Protein 2DHO (pdb70)

Secondary structure (DSSP, 8-state):
---SS--EEEEE-TT--EEEEEEHHHHTBHHHHTTT--EEEEEEEEE-TT--EEEEEE-TT-SSSTT-EESSEEE--BSSHHHH--GGGHHHHHHHHHHHHHHH---GGGS-GGGSEEEEEEEEEEE-SSSBEEEEEEEEEEEE--------TTTEEEEEEE-HHHHHHHHHHHHTTSS-B-HHHHHHHHHTHHHHHTTTT--GGG--SS-EEE-

InterPro domains:
  IPR000086 NUDIX hydrolase domain [PF00293] (50-197)
  IPR000086 NUDIX hydrolase domain [PS51462] (49-199)
  IPR011876 Isopentenyl-diphosphate delta-isomerase, type 1 [PIRSF018427] (4-220)
  IPR011876 Isopentenyl-diphosphate delta-isomerase, type 1 [TIGR02150] (21-200)
  IPR011876 Isopentenyl-diphosphate delta-isomerase, type 1 [cd02885] (20-202)
  IPR015797 NUDIX hydrolase-like domain superfamily [SSF55811] (19-213)

CATH classification: 3.90.79.10

Solvent-accessible surface area: 10749 Å² total; per-residue (Å²): 218,141,148,178,154,63,97,72,2,0,22,4,49,96,108,5,81,116,115,29,46,48,35,80,117,46,0,7,18,23,114,27,4,121,169,45,43,7,0,4,0,1,0,0,0,0,2,25,83,151,58,58,0,0,0,4,25,32,6,90,84,39,113,16,23,45,3,10,27,2,0,0,0,37,16,23,0,40,40,51,119,49,11,43,67,96,77,124,8,48,0,5,30,84,0,0,29,67,35,0,101,45,10,0,25,0,54,80,138,39,0,34,18,124,90,3,83,34,6,6,27,0,14,12,108,13,116,35,69,72,103,36,0,19,17,6,0,1,14,0,0,8,2,104,33,104,20,76,21,108,35,57,104,107,37,5,118,43,95,49,53,4,39,82,113,81,0,89,86,21,39,133,81,18,93,77,59,117,35,115,27,8,54,8,0,132,58,0,8,81,47,40,0,38,100,6,6,91,45,23,113,125,34,133,120,48,66,31,78,144,119,29,60,152,63

Structure (mmCIF, N/CA/C/O backbone):
data_2DHO
#
_entry.id   2DHO
#
_cell.length_a   55.019
_cell.length_b   62.947
_cell.length_c   74.188
_cell.angle_alpha   90.00
_cell.angle_beta   90.00
_cell.angle_gamma   90.00
#
_symmetry.space_group_name_H-M   'P 21 21 21'
#
loop_
_entity.id
_entity.type
_entity.pdbx_description
1 polymer 'Isopentenyl-diphosphate delta-isomerase 1'
2 non-polymer 'MANGANESE (II) ION'
3 non-polymer 'SODIUM ION'
4 non-polymer 'CHLORIDE ION'
5 water water
#
loop_
_atom_site.group_PDB
_atom_site.id
_atom_site.type_symbol
_atom_site.label_atom_id
_atom_site.label_alt_id
_atom_site.label_comp_id
_atom_site.label_asym_id
_atom_site.label_entity_id
_atom_site.label_seq_id
_atom_site.pdbx_PDB_ins_code
_atom_site.Cartn_x
_atom_site.Cartn_y
_atom_site.Cartn_z
_atom_site.occupancy
_atom_site.B_iso_or_equiv
_atom_site.auth_seq_id
_atom_site.auth_comp_id
_atom_site.auth_asym_id
_atom_site.auth_atom_id
_atom_site.pdbx_PDB_model_num
ATOM 1 N N . GLN A 1 21 ? 28.474 37.757 1.679 1.00 29.53 13 GLN A N 1
ATOM 2 C CA . GLN A 1 21 ? 28.488 37.157 0.312 1.00 29.27 13 GLN A CA 1
ATOM 3 C C . GLN A 1 21 ? 27.410 36.076 0.184 1.00 29.05 13 GLN A C 1
ATOM 4 O O . GLN A 1 21 ? 26.686 36.021 -0.815 1.00 29.41 13 GLN A O 1
ATOM 10 N N . VAL A 1 22 ? 27.309 35.224 1.202 1.00 28.50 14 VAL A N 1
ATOM 11 C CA . VAL A 1 22 ? 26.292 34.173 1.248 1.00 27.78 14 VAL A CA 1
ATOM 12 C C . VAL A 1 22 ? 24.961 34.791 1.691 1.00 27.18 14 VAL A C 1
ATOM 13 O O . VAL A 1 22 ? 24.937 35.665 2.561 1.00 27.21 14 VAL A O 1
ATOM 17 N N . GLN A 1 23 ? 23.864 34.353 1.080 1.00 26.49 15 GLN A N 1
ATOM 18 C CA . GLN A 1 23 ? 22.539 34.863 1.444 1.00 25.96 15 GLN A CA 1
ATOM 19 C C . GLN A 1 23 ? 22.006 34.269 2.742 1.00 25.65 15 GLN A C 1
ATOM 20 O O . GLN A 1 23 ? 22.312 33.128 3.087 1.00 25.65 15 GLN A O 1
ATOM 26 N N . LEU A 1 24 ? 21.198 35.063 3.442 1.00 25.08 16 LEU A N 1
ATOM 27 C CA . LEU A 1 24 ? 20.639 34.686 4.739 1.00 24.73 16 LEU A CA 1
ATOM 28 C C . LEU A 1 24 ? 19.845 33.378 4.662 1.00 24.21 16 LEU A C 1
ATOM 29 O O . LEU A 1 24 ? 20.003 32.492 5.510 1.00 24.25 16 LEU A O 1
ATOM 34 N N . LEU A 1 25 ? 19.003 33.268 3.638 1.00 23.38 17 LEU A N 1
ATOM 35 C CA . LEU A 1 25 ? 18.238 32.054 3.372 1.00 22.52 17 LEU A CA 1
ATOM 36 C C . LEU A 1 25 ? 18.739 31.378 2.099 1.00 22.68 17 LEU A C 1
ATOM 37 O O . LEU A 1 25 ? 19.012 32.048 1.101 1.00 22.99 17 LEU A O 1
ATOM 42 N N . ALA A 1 26 ? 18.851 30.054 2.139 1.00 22.52 18 ALA A N 1
ATOM 43 C CA . ALA A 1 26 ? 19.293 29.273 0.980 1.00 22.10 18 ALA A CA 1
ATOM 44 C C . ALA A 1 26 ? 18.207 29.223 -0.087 1.00 21.58 18 ALA A C 1
ATOM 45 O O . ALA A 1 26 ? 17.020 29.115 0.235 1.00 21.40 18 ALA A O 1
ATOM 47 N N . GLU A 1 27 ? 18.605 29.299 -1.356 1.00 21.52 19 GLU A N 1
ATOM 48 C CA . GLU A 1 27 ? 17.658 29.113 -2.450 1.00 21.46 19 GLU A CA 1
ATOM 49 C C . GLU A 1 27 ? 17.130 27.682 -2.467 1.00 21.07 19 GLU A C 1
ATOM 50 O O . GLU A 1 27 ? 17.859 26.734 -2.165 1.00 21.40 19 GLU A O 1
ATOM 56 N N . MET A 1 28 ? 15.856 27.549 -2.811 1.00 20.71 20 MET A N 1
ATOM 57 C CA . MET A 1 28 ? 15.171 26.266 -2.831 1.00 20.17 20 MET A CA 1
ATOM 58 C C . MET A 1 28 ? 14.943 25.796 -4.260 1.00 19.73 20 MET A C 1
ATOM 59 O O . MET A 1 28 ? 14.663 26.612 -5.154 1.00 20.92 20 MET A O 1
ATOM 64 N N . CYS A 1 29 ? 15.071 24.485 -4.454 1.00 18.56 21 CYS A N 1
ATOM 65 C CA A CYS A 1 29 ? 14.706 23.873 -5.729 0.80 18.05 21 CYS A CA 1
ATOM 66 C CA B CYS A 1 29 ? 14.766 23.802 -5.714 0.20 17.97 21 CYS A CA 1
ATOM 67 C C . CYS A 1 29 ? 13.458 23.024 -5.560 1.00 17.44 21 CYS A C 1
ATOM 68 O O . CYS A 1 29 ? 13.111 22.618 -4.440 1.00 16.83 21 CYS A O 1
ATOM 73 N N . ILE A 1 30 ? 12.765 22.798 -6.676 1.00 16.32 22 ILE A N 1
ATOM 74 C CA . ILE A 1 30 ? 11.538 22.001 -6.704 1.00 15.20 22 ILE A CA 1
ATOM 75 C C . ILE A 1 30 ? 11.908 20.530 -6.902 1.00 15.24 22 ILE A C 1
ATOM 76 O O . ILE A 1 30 ? 12.454 20.159 -7.950 1.00 14.92 22 ILE A O 1
ATOM 81 N N . LEU A 1 31 ? 11.628 19.705 -5.896 1.00 15.21 23 LEU A N 1
ATOM 82 C CA . LEU A 1 31 ? 11.850 18.267 -6.004 1.00 14.85 23 LEU A CA 1
ATOM 83 C C . LEU A 1 31 ? 10.721 17.621 -6.790 1.00 14.73 23 LEU A C 1
ATOM 84 O O . LEU A 1 31 ? 9.547 17.957 -6.614 1.00 15.05 23 LEU A O 1
ATOM 89 N N . ILE A 1 32 ? 11.091 16.686 -7.653 1.00 14.45 24 ILE A N 1
ATOM 90 C CA . ILE A 1 32 ? 10.131 16.039 -8.541 1.00 14.24 24 ILE A CA 1
ATOM 91 C C . ILE A 1 32 ? 10.369 14.533 -8.593 1.00 14.58 24 ILE A C 1
ATOM 92 O O . ILE A 1 32 ? 11.476 14.059 -8.295 1.00 14.22 24 ILE A O 1
ATOM 97 N N . ASP A 1 33 ? 9.326 13.787 -8.953 1.00 14.79 25 ASP A N 1
ATOM 98 C CA . ASP A 1 33 ? 9.501 12.372 -9.274 1.00 14.77 25 ASP A CA 1
ATOM 99 C C . ASP A 1 33 ? 9.897 12.233 -10.750 1.00 15.12 25 ASP A C 1
ATOM 100 O O . ASP A 1 33 ? 10.098 13.245 -11.436 1.00 14.65 25 ASP A O 1
ATOM 105 N N . GLU A 1 34 ? 10.013 10.995 -11.237 1.00 15.48 26 GLU A N 1
ATOM 106 C CA . GLU A 1 34 ? 10.509 10.761 -12.602 1.00 15.83 26 GLU A CA 1
ATOM 107 C C . GLU A 1 34 ? 9.520 11.198 -13.683 1.00 15.82 26 GLU A C 1
ATOM 108 O O . GLU A 1 34 ? 9.855 11.231 -14.874 1.00 16.03 26 GLU A O 1
ATOM 114 N N . ASN A 1 35 ? 8.304 11.532 -13.255 1.00 15.47 27 ASN A N 1
ATOM 115 C CA . ASN A 1 35 ? 7.271 12.042 -14.148 1.00 16.04 27 ASN A CA 1
ATOM 116 C C . ASN A 1 35 ? 7.055 13.546 -14.006 1.00 15.72 27 ASN A C 1
ATOM 117 O O . ASN A 1 35 ? 6.071 14.086 -14.510 1.00 15.91 27 ASN A O 1
ATOM 122 N N . ASP A 1 36 ? 7.988 14.212 -13.327 1.00 15.84 28 ASP A N 1
ATOM 123 C CA . ASP A 1 36 ? 7.973 15.667 -13.197 1.00 15.77 28 ASP A CA 1
ATOM 124 C C . ASP A 1 36 ? 6.765 16.149 -12.374 1.00 16.12 28 ASP A C 1
ATOM 125 O O . ASP A 1 36 ? 6.253 17.257 -12.575 1.00 15.97 28 ASP A O 1
ATOM 130 N N . ASN A 1 37 ? 6.312 15.292 -11.453 1.00 15.94 29 ASN A N 1
ATOM 131 C CA . ASN A 1 37 ? 5.348 15.696 -10.434 1.00 16.55 29 ASN A CA 1
ATOM 132 C C . ASN A 1 37 ? 6.092 16.268 -9.246 1.00 16.44 29 ASN A C 1
ATOM 133 O O . ASN A 1 37 ? 7.056 15.670 -8.772 1.00 16.54 29 ASN A O 1
ATOM 138 N N . LYS A 1 38 ? 5.658 17.433 -8.778 1.00 16.48 30 LYS A N 1
ATOM 139 C CA . LYS A 1 38 ? 6.250 18.054 -7.597 1.00 16.44 30 LYS A CA 1
ATOM 140 C C . LYS A 1 38 ? 6.051 17.142 -6.387 1.00 16.40 30 LYS A C 1
ATOM 141 O O . LYS A 1 38 ? 4.922 16.713 -6.109 1.00 16.07 30 LYS A O 1
ATOM 147 N N . ILE A 1 39 ? 7.139 16.855 -5.676 1.00 15.96 31 ILE A N 1
ATOM 148 C CA . ILE A 1 39 ? 7.070 16.015 -4.472 1.00 16.13 31 ILE A CA 1
ATOM 149 C C . ILE A 1 39 ? 7.649 16.672 -3.216 1.00 16.11 31 ILE A C 1
ATOM 150 O O . ILE A 1 39 ? 7.540 16.129 -2.110 1.00 16.97 31 ILE A O 1
ATOM 155 N N . GLY A 1 40 ? 8.251 17.844 -3.389 1.00 15.76 32 GLY A N 1
ATOM 156 C CA . GLY A 1 40 ? 8.785 18.595 -2.258 1.00 15.81 32 GLY A CA 1
ATOM 157 C C . GLY A 1 40 ? 9.702 19.715 -2.679 1.00 15.94 32 GLY A C 1
ATOM 158 O O . GLY A 1 40 ? 9.636 20.191 -3.812 1.00 15.85 32 GLY A O 1
ATOM 159 N N . ALA A 1 41 ? 10.559 20.129 -1.751 1.00 15.71 33 ALA A N 1
ATOM 160 C CA . ALA A 1 41 ? 11.562 21.148 -2.019 1.00 15.59 33 ALA A CA 1
ATOM 161 C C . ALA A 1 41 ? 12.792 20.883 -1.166 1.00 15.88 33 ALA A C 1
ATOM 162 O O . ALA A 1 41 ? 12.699 20.337 -0.065 1.00 15.76 33 ALA A O 1
ATOM 164 N N . GLU A 1 42 ? 13.951 21.267 -1.689 1.00 16.03 34 GLU A N 1
ATOM 165 C CA . GLU A 1 42 ? 15.196 21.056 -0.982 1.00 16.89 34 GLU A CA 1
ATOM 166 C C . GLU A 1 42 ? 16.088 22.245 -1.318 1.00 16.86 34 GLU A C 1
ATOM 167 O O . GLU A 1 42 ? 15.836 22.950 -2.299 1.00 16.70 34 GLU A O 1
ATOM 173 N N . THR A 1 43 ? 17.107 22.489 -0.503 1.00 16.55 35 THR A N 1
ATOM 174 C CA . THR A 1 43 ? 18.028 23.590 -0.780 1.00 16.81 35 THR A CA 1
ATOM 175 C C . THR A 1 43 ? 18.794 23.316 -2.066 1.00 16.99 35 THR A C 1
ATOM 176 O O . THR A 1 43 ? 19.038 22.156 -2.433 1.00 17.24 35 THR A O 1
ATOM 180 N N . LYS A 1 44 ? 19.168 24.386 -2.757 1.00 16.93 36 LYS A N 1
ATOM 181 C CA . LYS A 1 44 ? 20.003 24.257 -3.947 1.00 16.89 36 LYS A CA 1
ATOM 182 C C . LYS A 1 44 ? 21.242 23.404 -3.654 1.00 16.73 36 LYS A C 1
ATOM 183 O O . LYS A 1 44 ? 21.573 22.492 -4.427 1.00 17.00 36 LYS A O 1
ATOM 189 N N . LYS A 1 45 ? 21.904 23.682 -2.529 1.00 16.42 37 LYS A N 1
ATOM 190 C CA . LYS A 1 45 ? 23.073 22.900 -2.129 1.00 16.95 37 LYS A CA 1
ATOM 191 C C . LYS A 1 45 ? 22.751 21.403 -2.112 1.00 16.63 37 LYS A C 1
ATOM 192 O O . LYS A 1 45 ? 23.431 20.610 -2.756 1.00 16.85 37 LYS A O 1
ATOM 198 N N . ASN A 1 46 ? 21.718 21.017 -1.369 1.00 15.99 38 ASN A N 1
ATOM 199 C CA . ASN A 1 46 ? 21.404 19.600 -1.236 1.00 16.45 38 ASN A CA 1
ATOM 200 C C . ASN A 1 46 ? 21.031 18.940 -2.565 1.00 16.23 38 ASN A C 1
ATOM 201 O O . ASN A 1 46 ? 21.359 17.770 -2.790 1.00 16.25 38 ASN A O 1
ATOM 206 N N . CYS A 1 47 ? 20.369 19.708 -3.437 1.00 16.04 39 CYS A N 1
ATOM 207 C CA A CYS A 1 47 ? 19.973 19.199 -4.748 0.80 16.19 39 CYS A CA 1
ATOM 208 C CA B CYS A 1 47 ? 19.968 19.257 -4.776 0.20 16.16 39 CYS A CA 1
ATOM 209 C C . CYS A 1 47 ? 21.161 18.902 -5.657 1.00 15.93 39 CYS A C 1
ATOM 210 O O . CYS A 1 47 ? 21.023 18.153 -6.628 1.00 16.35 39 CYS A O 1
ATOM 215 N N . HIS A 1 48 ? 22.320 19.478 -5.338 1.00 15.30 40 HIS A N 1
ATOM 216 C CA . HIS A 1 48 ? 23.499 19.349 -6.207 1.00 15.58 40 HIS A CA 1
ATOM 217 C C . HIS A 1 48 ? 24.659 18.576 -5.604 1.00 15.21 40 HIS A C 1
ATOM 218 O O . HIS A 1 48 ? 25.740 18.505 -6.198 1.00 15.02 40 HIS A O 1
ATOM 225 N N . LEU A 1 49 ? 24.422 17.984 -4.435 1.00 15.46 41 LEU A N 1
ATOM 226 C CA . LEU A 1 49 ? 25.393 17.067 -3.841 1.00 15.41 41 LEU A CA 1
ATOM 227 C C . LEU A 1 49 ? 25.275 15.684 -4.468 1.00 15.45 41 LEU A C 1
ATOM 228 O O . LEU A 1 49 ? 24.190 15.094 -4.486 1.00 15.50 41 LEU A O 1
ATOM 233 N N . ASN A 1 50 ? 26.395 15.161 -4.969 1.00 15.34 42 ASN A N 1
ATOM 234 C CA . ASN A 1 50 ? 26.416 13.816 -5.542 1.00 15.54 42 ASN A CA 1
ATOM 235 C C . ASN A 1 50 ? 25.830 12.768 -4.605 1.00 15.54 42 ASN A C 1
ATOM 236 O O . ASN A 1 50 ? 25.091 11.881 -5.042 1.00 15.40 42 ASN A O 1
ATOM 241 N N . GLU A 1 51 ? 26.136 12.892 -3.315 1.00 15.78 43 GLU A N 1
ATOM 242 C CA . GLU A 1 51 ? 25.665 11.915 -2.336 1.00 16.44 43 GLU A CA 1
ATOM 243 C C . GLU A 1 51 ? 24.134 11.830 -2.310 1.00 16.22 43 GLU A C 1
ATOM 244 O O . GLU A 1 51 ? 23.577 10.754 -2.081 1.00 17.24 43 GLU A O 1
ATOM 250 N N . ASN A 1 52 ? 23.462 12.957 -2.558 1.00 16.03 44 ASN A N 1
ATOM 251 C CA . ASN A 1 52 ? 22.000 12.999 -2.592 1.00 15.61 44 ASN A CA 1
ATOM 252 C C . ASN A 1 52 ? 21.435 12.575 -3.940 1.00 15.70 44 ASN A C 1
ATOM 253 O O . ASN A 1 52 ? 20.428 11.870 -4.011 1.00 15.73 44 ASN A O 1
ATOM 258 N N . ILE A 1 53 ? 22.095 13.021 -5.003 1.00 15.40 45 ILE A N 1
ATOM 259 C CA . ILE A 1 53 ? 21.771 12.604 -6.362 1.00 15.37 45 ILE A CA 1
ATOM 260 C C . ILE A 1 53 ? 21.781 11.080 -6.494 1.00 15.56 45 ILE A C 1
ATOM 261 O O . ILE A 1 53 ? 20.913 10.499 -7.154 1.00 15.82 45 ILE A O 1
ATOM 266 N N . GLU A 1 54 ? 22.750 10.439 -5.841 1.00 15.79 46 GLU A N 1
ATOM 267 C CA . GLU A 1 54 ? 22.879 8.980 -5.895 1.00 16.64 46 GLU A CA 1
ATOM 268 C C . GLU A 1 54 ? 21.789 8.252 -5.112 1.00 16.97 46 GLU A C 1
ATOM 269 O O . GLU A 1 54 ? 21.573 7.051 -5.309 1.00 17.70 46 GLU A O 1
ATOM 275 N N . LYS A 1 55 ? 21.112 8.985 -4.229 1.00 17.15 47 LYS A N 1
ATOM 276 C CA . LYS A 1 55 ? 19.940 8.473 -3.526 1.00 18.07 47 LYS A CA 1
ATOM 277 C C . LYS A 1 55 ? 18.663 8.716 -4.334 1.00 18.29 47 LYS A C 1
ATOM 278 O O . LYS A 1 55 ? 17.575 8.276 -3.943 1.00 19.38 47 LYS A O 1
ATOM 284 N N . GLY A 1 56 ? 18.809 9.418 -5.457 1.00 18.07 48 GLY A N 1
ATOM 285 C CA . GLY A 1 56 ? 17.720 9.621 -6.402 1.00 17.43 48 GLY A CA 1
ATOM 286 C C . GLY A 1 56 ? 17.168 11.033 -6.440 1.00 17.63 48 GLY A C 1
ATOM 287 O O . GLY A 1 56 ? 16.292 11.328 -7.255 1.00 18.00 48 GLY A O 1
ATOM 288 N N . LEU A 1 57 ? 17.685 11.909 -5.579 1.00 16.90 49 LEU A N 1
ATOM 289 C CA . LEU A 1 57 ? 17.180 13.276 -5.495 1.00 16.84 49 LEU A CA 1
ATOM 290 C C . LEU A 1 57 ? 17.215 13.942 -6.868 1.00 16.34 49 LEU A C 1
ATOM 291 O O . LEU A 1 57 ? 18.271 14.048 -7.491 1.00 15.99 49 LEU A O 1
ATOM 296 N N . LEU A 1 58 ? 16.044 14.398 -7.305 1.00 15.72 50 LEU A N 1
ATOM 297 C CA . LEU A 1 58 ? 15.833 14.925 -8.651 1.00 15.37 50 LEU A CA 1
ATOM 298 C C . LEU A 1 58 ? 15.060 16.232 -8.566 1.00 15.35 50 LEU A C 1
ATOM 299 O O . LEU A 1 58 ? 14.083 16.332 -7.807 1.00 15.43 50 LEU A O 1
ATOM 304 N N . HIS A 1 59 ? 15.486 17.230 -9.341 1.00 15.05 51 HIS A N 1
ATOM 305 C CA . HIS A 1 59 ? 14.807 18.528 -9.302 1.00 14.16 51 HIS A CA 1
ATOM 306 C C . HIS A 1 59 ? 14.456 19.075 -10.688 1.00 14.20 51 HIS A C 1
ATOM 307 O O . HIS A 1 59 ? 14.995 18.623 -11.705 1.00 13.89 51 HIS A O 1
ATOM 314 N N . ARG A 1 60 ? 13.531 20.033 -10.709 1.00 12.81 52 ARG A N 1
ATOM 315 C CA . ARG A 1 60 ? 13.104 20.671 -11.953 1.00 12.45 52 ARG A CA 1
ATOM 316 C C . ARG A 1 60 ? 14.075 21.774 -12.362 1.00 12.52 52 ARG A C 1
ATOM 317 O O . ARG A 1 60 ? 14.594 22.509 -11.514 1.00 12.55 52 ARG A O 1
ATOM 325 N N . ALA A 1 61 ? 14.314 21.889 -13.667 1.00 12.31 53 ALA A N 1
ATOM 326 C CA . ALA A 1 61 ? 15.245 22.887 -14.186 1.00 11.84 53 ALA A CA 1
ATOM 327 C C . ALA A 1 61 ? 14.794 23.358 -15.561 1.00 12.15 5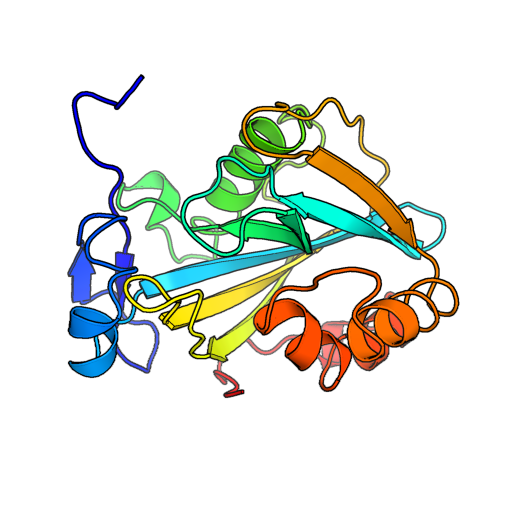3 ALA A C 1
ATOM 328 O O . ALA A 1 61 ? 13.819 22.839 -16.116 1.00 11.58 53 ALA A O 1
ATOM 330 N N . PHE A 1 62 ? 15.488 24.357 -16.105 1.00 12.14 54 PHE A N 1
ATOM 331 C CA . PHE A 1 62 ? 15.236 24.758 -17.484 1.00 12.46 54 PHE A CA 1
ATOM 332 C C . PHE A 1 62 ? 16.545 25.099 -18.171 1.00 12.63 54 PHE A C 1
ATOM 333 O O . PHE A 1 62 ? 17.569 25.366 -17.521 1.00 12.81 54 PHE A O 1
ATOM 341 N N . SER A 1 63 ? 16.485 25.110 -19.495 1.00 12.40 55 SER A N 1
ATOM 342 C CA . SER A 1 63 ? 17.644 25.364 -20.318 1.00 12.76 55 SER A CA 1
ATOM 343 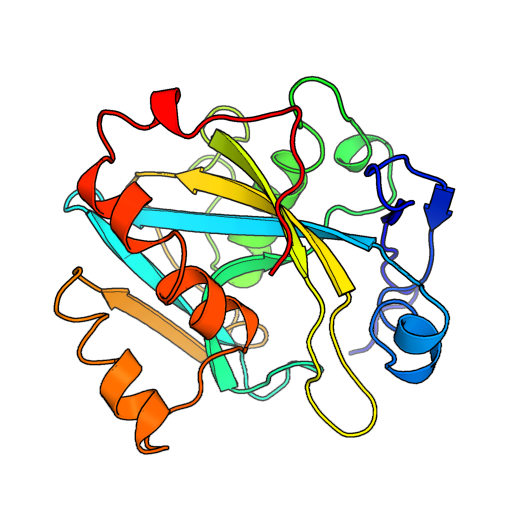C C . SER A 1 63 ? 17.157 26.202 -21.490 1.00 12.90 55 SER A C 1
ATOM 344 O O . SER A 1 63 ? 16.372 25.728 -22.314 1.00 13.79 55 SER A O 1
ATOM 347 N N . VAL A 1 64 ? 17.624 27.450 -21.550 1.00 11.97 56 VAL A N 1
ATOM 348 C CA . VAL A 1 64 ? 17.285 28.368 -22.640 1.00 11.71 56 VAL A CA 1
ATOM 349 C C . VAL A 1 64 ? 18.305 28.283 -23.766 1.00 11.83 56 VAL A C 1
ATOM 350 O O . VAL A 1 64 ? 19.507 28.388 -23.530 1.00 12.37 56 VAL A O 1
ATOM 354 N N . PHE A 1 65 ? 17.801 28.127 -24.990 1.00 11.67 57 PHE A N 1
ATOM 355 C CA . PHE A 1 65 ? 18.609 28.242 -26.200 1.00 11.36 57 PHE A CA 1
ATOM 356 C C . PHE A 1 65 ? 18.105 29.483 -26.904 1.00 11.40 57 PHE A C 1
ATOM 357 O O . PHE A 1 65 ? 17.005 29.477 -27.455 1.00 11.91 57 PHE A O 1
ATOM 365 N N . LEU A 1 66 ? 18.890 30.558 -26.837 1.00 11.81 58 LEU A N 1
ATOM 366 C CA . LEU A 1 66 ? 18.526 31.820 -27.482 1.00 11.88 58 LEU A CA 1
ATOM 367 C C . LEU A 1 66 ? 19.371 32.011 -28.740 1.00 12.13 58 LEU A C 1
ATOM 368 O O . LEU A 1 66 ? 20.603 31.895 -28.693 1.00 12.25 58 LEU A O 1
ATOM 373 N N . PHE A 1 67 ? 18.699 32.294 -29.852 1.00 12.05 59 PHE A N 1
ATOM 374 C CA . PHE A 1 67 ? 19.346 32.552 -31.135 1.00 12.06 59 PHE A CA 1
ATOM 375 C C . PHE A 1 67 ? 19.148 34.020 -31.457 1.00 12.46 59 PHE A C 1
ATOM 376 O O . PHE A 1 67 ? 18.050 34.561 -31.235 1.00 12.66 59 PHE A O 1
ATOM 384 N N . ASN A 1 68 ? 20.178 34.675 -31.992 1.00 12.16 60 ASN A N 1
ATOM 385 C CA . ASN A 1 68 ? 19.974 36.034 -32.475 1.00 11.99 60 ASN A CA 1
ATOM 386 C C . ASN A 1 68 ? 19.230 35.981 -33.812 1.00 11.93 60 ASN A C 1
ATOM 387 O O . ASN A 1 68 ? 18.877 34.890 -34.282 1.00 11.95 60 ASN A O 1
ATOM 392 N N . THR A 1 69 ? 18.977 37.137 -34.416 1.00 11.85 61 THR A N 1
ATOM 393 C CA . THR A 1 69 ? 18.141 37.154 -35.626 1.00 11.96 61 THR A CA 1
ATOM 394 C C . THR A 1 69 ? 18.915 36.884 -36.920 1.00 11.90 61 THR A C 1
ATOM 395 O O . THR A 1 69 ? 18.405 37.133 -38.011 1.00 11.73 61 THR A O 1
ATOM 399 N N . GLU A 1 70 ? 20.153 36.405 -36.785 1.00 11.79 62 GLU A N 1
ATOM 400 C CA . GLU A 1 70 ? 20.858 35.742 -37.886 1.00 12.59 62 GLU A CA 1
ATOM 401 C C . GLU A 1 70 ? 21.115 34.269 -37.560 1.00 12.40 62 GLU A C 1
ATOM 402 O O . GLU A 1 70 ? 21.918 33.617 -38.229 1.00 12.52 62 GLU A O 1
ATOM 408 N N . ASN A 1 71 ? 20.405 33.759 -36.546 1.00 12.06 63 ASN A N 1
ATOM 409 C CA . ASN A 1 71 ? 20.404 32.340 -36.165 1.00 12.66 63 ASN A CA 1
ATOM 410 C C . ASN A 1 71 ? 21.674 31.894 -35.456 1.00 13.14 63 ASN A C 1
ATOM 411 O O . ASN A 1 71 ? 21.965 30.693 -35.368 1.00 14.31 63 ASN A O 1
ATOM 416 N N . LYS A 1 72 ? 22.431 32.853 -34.936 1.00 12.68 64 LYS A N 1
ATOM 417 C CA . LYS A 1 72 ? 23.569 32.489 -34.086 1.00 12.90 64 LYS A CA 1
ATOM 418 C C . LYS A 1 72 ? 23.099 32.122 -32.677 1.00 13.11 64 LYS A C 1
ATOM 419 O O . LYS A 1 72 ? 22.356 32.883 -32.050 1.00 13.23 64 LYS A O 1
ATOM 425 N N . LEU A 1 73 ? 23.549 30.970 -32.175 1.00 12.81 65 LEU A N 1
ATOM 426 C CA . LEU A 1 73 ? 23.234 30.550 -30.798 1.00 12.45 65 LEU A CA 1
ATOM 427 C C . LEU A 1 73 ? 24.098 31.303 -29.788 1.00 12.73 65 LEU A C 1
ATOM 428 O O . LEU A 1 73 ? 25.314 31.419 -29.965 1.00 12.39 65 LEU A O 1
ATOM 433 N N . LEU A 1 74 ? 23.468 31.791 -28.726 1.00 12.65 66 LEU A N 1
ATOM 434 C CA . LEU A 1 74 ? 24.182 32.507 -27.676 1.00 12.67 66 LEU A CA 1
ATOM 435 C C . LEU A 1 74 ? 24.658 31.523 -26.615 1.00 12.74 66 LEU A C 1
ATOM 436 O O . LEU A 1 74 ? 23.842 30.934 -25.885 1.00 12.65 66 LEU A O 1
ATOM 441 N N . LEU A 1 75 ? 25.971 31.349 -26.554 1.00 12.73 67 LEU A N 1
ATOM 442 C CA . LEU A 1 75 ? 26.615 30.570 -25.498 1.00 12.49 67 LEU A CA 1
ATOM 443 C C . LEU A 1 75 ? 27.071 31.463 -24.355 1.00 12.79 67 LEU A C 1
ATOM 444 O O . LEU A 1 75 ? 27.507 32.607 -24.575 1.00 12.56 67 LEU A O 1
ATOM 449 N N . GLN A 1 76 ? 26.980 30.946 -23.130 1.00 12.71 68 GLN A N 1
ATOM 450 C CA . GLN A 1 76 ? 27.639 31.608 -22.000 1.00 12.50 68 GLN A CA 1
ATOM 451 C C . GLN A 1 76 ? 28.783 30.751 -21.493 1.00 12.28 68 GLN A C 1
ATOM 452 O O . GLN A 1 76 ? 28.753 29.526 -21.634 1.00 12.24 68 GLN A O 1
ATOM 458 N N . GLN A 1 77 ? 29.774 31.416 -20.900 1.00 12.16 69 GLN A N 1
ATOM 459 C CA . GLN A 1 77 ? 30.818 30.759 -20.129 1.00 12.60 69 GLN A CA 1
ATOM 460 C C . GLN A 1 77 ? 30.576 31.094 -18.666 1.00 12.72 69 GLN A C 1
ATOM 461 O O . GLN A 1 77 ? 30.524 32.275 -18.292 1.00 12.94 69 GLN A O 1
ATOM 467 N N . ARG A 1 78 ? 30.406 30.059 -17.852 1.00 13.00 70 ARG A N 1
ATOM 468 C CA . ARG A 1 78 ? 30.173 30.234 -16.419 1.00 13.12 70 ARG A CA 1
ATOM 469 C C . ARG A 1 78 ? 31.404 30.849 -15.770 1.00 13.34 70 ARG A C 1
ATOM 470 O O . ARG A 1 78 ? 32.534 30.515 -16.138 1.00 13.30 70 ARG A O 1
ATOM 478 N N . SER A 1 79 ? 31.188 31.738 -14.800 1.00 13.87 71 SER A N 1
ATOM 479 C CA A SER A 1 79 ? 32.293 32.328 -14.059 0.60 14.25 71 SER A CA 1
ATOM 480 C CA B SER A 1 79 ? 32.286 32.329 -14.045 0.40 14.16 71 SER A CA 1
ATOM 481 C C . SER A 1 79 ? 33.092 31.251 -13.328 1.00 14.38 71 SER A C 1
ATOM 482 O O . SER A 1 79 ? 32.573 30.174 -13.013 1.00 13.76 71 SER A O 1
ATOM 487 N N . ASP A 1 80 ? 34.356 31.548 -13.067 1.00 15.20 72 ASP A N 1
ATOM 488 C CA . ASP A 1 80 ? 35.199 30.633 -12.318 1.00 16.51 72 ASP A CA 1
ATOM 489 C C . ASP A 1 80 ? 34.743 30.477 -10.856 1.00 16.72 72 ASP A C 1
ATOM 490 O O . ASP A 1 80 ? 35.175 29.554 -10.161 1.00 16.70 72 ASP A O 1
ATOM 495 N N . ALA A 1 81 ? 33.844 31.359 -10.417 1.00 17.22 73 ALA A N 1
ATOM 496 C CA . ALA A 1 81 ? 33.314 31.344 -9.049 1.00 17.32 73 ALA A CA 1
ATOM 497 C C . ALA A 1 81 ? 32.115 30.406 -8.846 1.00 17.31 73 ALA A C 1
ATOM 498 O O . ALA A 1 81 ? 31.763 30.094 -7.709 1.00 16.96 73 ALA A O 1
ATOM 500 N N . LYS A 1 82 ? 31.492 29.950 -9.936 1.00 17.00 74 LYS A N 1
ATOM 501 C CA . LYS A 1 82 ? 30.346 29.036 -9.824 1.00 16.85 74 LYS A CA 1
ATOM 502 C C . LYS A 1 82 ? 30.745 27.750 -9.103 1.00 16.91 74 LYS A C 1
ATOM 503 O O . LYS A 1 82 ? 31.868 27.269 -9.263 1.00 17.20 74 LYS A O 1
ATOM 509 N N . ILE A 1 83 ? 29.827 27.208 -8.304 1.00 16.50 75 ILE A N 1
ATOM 510 C CA . ILE A 1 83 ? 30.103 25.984 -7.553 1.00 15.96 75 ILE A CA 1
ATOM 511 C C . ILE A 1 83 ? 30.193 24.768 -8.483 1.00 15.76 75 ILE A C 1
ATOM 512 O O . ILE A 1 83 ? 31.150 23.992 -8.401 1.00 15.72 75 ILE A O 1
ATOM 517 N N . THR A 1 84 ? 29.196 24.606 -9.351 1.00 15.51 76 THR A N 1
ATOM 518 C CA . THR A 1 84 ? 29.220 23.543 -10.363 1.00 15.65 76 THR A CA 1
ATOM 519 C C . THR A 1 84 ? 29.741 24.073 -11.700 1.00 15.41 76 THR A C 1
ATOM 520 O O . THR A 1 84 ? 29.407 25.191 -12.107 1.00 15.39 76 THR A O 1
ATOM 524 N N . PHE A 1 85 ? 30.570 23.268 -12.371 1.00 14.57 77 PHE A N 1
ATOM 525 C CA . PHE A 1 85 ? 31.075 23.567 -13.726 1.00 14.53 77 PHE A CA 1
ATOM 526 C C . PHE A 1 85 ? 31.631 24.992 -13.918 1.00 14.30 77 PHE A C 1
ATOM 527 O O . PHE A 1 85 ? 31.283 25.673 -14.890 1.00 14.22 77 PHE A O 1
ATOM 535 N N . PRO A 1 86 ? 32.511 25.448 -12.998 1.00 14.39 78 PRO A N 1
ATOM 536 C CA . PRO A 1 86 ? 33.070 26.791 -13.164 1.00 14.35 78 PRO A CA 1
ATOM 537 C C . PRO A 1 86 ? 33.906 26.877 -14.441 1.00 14.15 78 PRO A C 1
ATOM 538 O O . PRO A 1 86 ? 34.616 25.923 -14.772 1.00 14.72 78 PRO A O 1
ATOM 542 N N . GLY A 1 87 ? 33.777 27.990 -15.167 1.00 14.05 79 GLY A N 1
ATOM 543 C CA . GLY A 1 87 ? 34.582 28.232 -16.363 1.00 13.98 79 GLY A CA 1
ATOM 544 C C . GLY A 1 87 ? 34.107 27.524 -17.624 1.00 14.41 79 GLY A C 1
ATOM 545 O O . GLY A 1 87 ? 34.687 27.714 -18.697 1.00 14.73 79 GLY A O 1
ATOM 546 N N . CYS A 1 88 ? 33.058 26.714 -17.497 1.00 14.32 80 CYS A N 1
ATOM 547 C CA . CYS A 1 88 ? 32.547 25.916 -18.619 1.00 13.93 80 CYS A CA 1
ATOM 548 C C . CYS A 1 88 ? 31.608 26.677 -19.545 1.00 13.59 80 CYS A C 1
ATOM 549 O O . CYS A 1 88 ? 30.762 27.447 -19.089 1.00 14.10 80 CYS A O 1
ATOM 552 N N . PHE A 1 89 ? 31.736 26.412 -20.846 1.00 13.20 81 PHE A N 1
ATOM 553 C CA . PHE A 1 89 ? 30.787 26.924 -21.833 1.00 13.00 81 PHE A CA 1
ATOM 554 C C . PHE A 1 89 ? 29.537 26.054 -21.870 1.00 13.01 81 PHE A C 1
ATOM 555 O O . PHE A 1 89 ? 29.609 24.829 -21.726 1.00 13.04 81 PHE A O 1
ATOM 563 N N . THR A 1 90 ? 28.393 26.700 -22.068 1.00 12.87 82 THR A N 1
ATOM 564 C CA . THR A 1 90 ? 27.139 25.992 -22.231 1.00 12.65 82 THR A CA 1
ATOM 565 C C . THR A 1 90 ? 26.194 26.882 -23.032 1.00 12.51 82 THR A C 1
ATOM 566 O O . THR A 1 90 ? 26.600 27.953 -23.504 1.00 12.71 82 THR A O 1
ATOM 570 N N . ASN A 1 91 ? 24.950 26.442 -23.203 1.00 11.71 83 ASN A N 1
ATOM 571 C CA . ASN A 1 91 ? 23.979 27.252 -23.926 1.00 12.08 83 ASN A CA 1
ATOM 572 C C . ASN A 1 91 ? 23.514 28.428 -23.068 1.00 11.95 83 ASN A C 1
ATOM 573 O O . ASN A 1 91 ? 24.058 28.669 -21.991 1.00 12.19 83 ASN A O 1
ATOM 578 N N . THR A 1 92 ? 22.529 29.168 -23.559 1.00 12.06 84 THR A N 1
ATOM 579 C CA . THR A 1 92 ? 22.304 30.532 -23.094 1.00 11.83 84 THR A CA 1
ATOM 580 C C . THR A 1 92 ? 22.104 30.648 -21.587 1.00 11.86 84 THR A C 1
ATOM 581 O O . THR A 1 92 ? 22.694 31.525 -20.942 1.00 12.37 84 THR A O 1
ATOM 585 N N . CYS A 1 93 ? 21.274 29.773 -21.029 1.00 11.64 85 CYS A N 1
ATOM 586 C CA . CYS A 1 93 ? 20.975 29.865 -19.604 1.00 12.03 85 CYS A CA 1
ATOM 587 C C . CYS A 1 93 ? 20.489 28.523 -19.102 1.00 12.58 85 CYS A C 1
ATOM 588 O O . CYS A 1 93 ? 19.553 27.972 -19.664 1.00 13.04 85 CYS A O 1
ATOM 591 N N . CYS A 1 94 ? 21.138 28.007 -18.061 1.00 12.64 86 CYS A N 1
ATOM 592 C CA . CYS A 1 94 ? 20.757 26.746 -17.427 1.00 13.68 86 CYS A CA 1
ATOM 593 C C . CYS A 1 94 ? 20.550 27.045 -15.958 1.00 13.50 86 CYS A C 1
ATOM 594 O O . CYS A 1 94 ? 21.506 27.353 -15.236 1.00 14.09 86 CYS A O 1
ATOM 597 N N . SER A 1 95 ? 19.305 26.972 -15.511 1.00 13.32 87 SER A N 1
ATOM 598 C CA . SER A 1 95 ? 19.001 27.288 -14.117 1.00 13.85 87 SER A CA 1
ATOM 599 C C . SER A 1 95 ? 17.731 26.585 -13.664 1.00 14.09 87 SER A C 1
ATOM 600 O O . SER A 1 95 ? 17.335 25.584 -14.271 1.00 14.04 87 SER A O 1
ATOM 603 N N . HIS A 1 96 ? 17.117 27.086 -12.591 1.00 14.78 88 HIS A N 1
ATOM 604 C CA . HIS A 1 96 ? 16.044 26.375 -11.905 1.00 15.63 88 HIS A C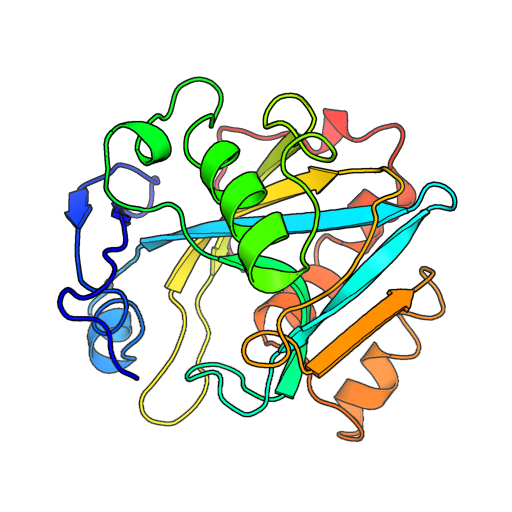A 1
ATOM 605 C C . HIS A 1 96 ? 14.896 27.314 -11.583 1.00 15.53 88 HIS A C 1
ATOM 606 O O . HIS A 1 96 ? 15.136 28.468 -11.206 1.00 15.70 88 HIS A O 1
ATOM 613 N N . PRO A 1 97 ? 13.649 26.809 -11.688 1.00 15.38 89 PRO A N 1
ATOM 614 C CA . PRO A 1 97 ? 12.533 27.546 -11.104 1.00 15.19 89 PRO A CA 1
ATOM 615 C C . PRO A 1 97 ? 12.605 27.435 -9.575 1.00 15.39 89 PRO A C 1
ATOM 616 O O . PRO A 1 97 ? 13.058 26.412 -9.043 1.00 15.78 89 PRO A O 1
ATOM 620 N N . LEU A 1 98 ? 12.182 28.495 -8.894 1.00 15.35 90 LEU A N 1
ATOM 621 C CA . LEU A 1 98 ? 12.161 28.550 -7.433 1.00 15.17 90 LEU A CA 1
ATOM 622 C C . LEU A 1 98 ? 10.902 27.882 -6.887 1.00 14.51 90 LEU A C 1
ATOM 623 O O . LEU A 1 98 ? 9.908 27.747 -7.599 1.00 14.07 90 LEU A O 1
ATOM 628 N N . SER A 1 99 ? 10.959 27.450 -5.623 1.00 14.01 91 SER A N 1
ATOM 629 C CA . SER A 1 99 ? 9.795 26.836 -4.998 1.00 13.66 91 SER A CA 1
ATOM 630 C C . SER A 1 99 ? 8.920 27.916 -4.350 1.00 13.91 91 SER A C 1
ATOM 631 O O . SER A 1 99 ? 8.870 28.050 -3.131 1.00 13.92 91 SER A O 1
ATOM 634 N N . ASN A 1 100 ? 8.269 28.709 -5.201 1.00 14.01 92 ASN A N 1
ATOM 635 C CA . ASN A 1 100 ? 7.318 29.730 -4.763 1.00 14.46 92 ASN A CA 1
ATOM 636 C C . ASN A 1 100 ? 6.113 29.706 -5.712 1.00 14.54 92 ASN A C 1
ATOM 637 O O . ASN A 1 100 ? 6.201 29.105 -6.787 1.00 14.51 92 ASN A O 1
ATOM 642 N N . PRO A 1 101 ? 4.974 30.317 -5.315 1.00 14.96 93 PRO A N 1
ATOM 643 C CA . PRO A 1 101 ? 3.783 30.236 -6.177 1.00 15.06 93 PRO A CA 1
ATOM 644 C C . PRO A 1 101 ? 3.996 30.696 -7.619 1.00 15.27 93 PRO A C 1
ATOM 645 O O . PRO A 1 101 ? 3.402 30.113 -8.535 1.00 15.45 93 PRO A O 1
ATOM 649 N N . ALA A 1 102 ? 4.824 31.723 -7.815 1.00 14.78 94 ALA A N 1
ATOM 650 C CA . ALA A 1 102 ? 5.079 32.261 -9.160 1.00 15.14 94 ALA A CA 1
ATOM 651 C C . ALA A 1 102 ? 5.759 31.239 -10.055 1.00 15.14 94 ALA A C 1
ATOM 652 O O . ALA A 1 102 ? 5.398 31.085 -11.220 1.00 15.27 94 ALA A O 1
ATOM 654 N N . GLU A 1 103 ? 6.751 30.545 -9.512 1.00 14.81 95 GLU A N 1
ATOM 655 C CA . GLU A 1 103 ? 7.547 29.647 -10.344 1.00 14.93 95 GLU A CA 1
ATOM 656 C C . GLU A 1 103 ? 7.171 28.168 -10.213 1.00 14.86 95 GLU A C 1
ATOM 657 O O . GLU A 1 103 ? 7.678 27.330 -10.961 1.00 15.40 95 GLU A O 1
ATOM 663 N N . LEU A 1 104 ? 6.270 27.856 -9.276 1.00 14.76 96 LEU A N 1
ATOM 664 C CA . LEU A 1 104 ? 5.672 26.519 -9.208 1.00 14.44 96 LEU A CA 1
ATOM 665 C C . LEU A 1 104 ? 4.574 26.330 -10.262 1.00 14.39 96 LEU A C 1
ATOM 666 O O . LEU A 1 104 ? 4.179 25.202 -10.547 1.00 14.42 96 LEU A O 1
ATOM 671 N N . GLU A 1 105 ? 4.075 27.433 -10.822 1.00 14.40 97 GLU A N 1
ATOM 672 C CA . GLU A 1 105 ? 2.940 27.391 -11.746 1.00 14.90 97 GLU A CA 1
ATOM 673 C C . GLU A 1 105 ? 3.217 26.480 -12.941 1.00 14.86 97 GLU A C 1
ATOM 674 O O . GLU A 1 105 ? 4.169 26.715 -13.685 1.00 14.35 97 GLU A O 1
ATOM 680 N N . GLU A 1 106 ? 2.370 25.464 -13.128 1.00 15.31 98 GLU A N 1
ATOM 681 C CA . GLU A 1 106 ? 2.567 24.492 -14.213 1.00 15.32 98 GLU A CA 1
ATOM 682 C C . GLU A 1 106 ? 1.729 24.740 -15.467 1.00 15.03 98 GLU A C 1
ATOM 683 O O . GLU A 1 106 ? 2.048 24.196 -16.528 1.00 14.66 98 GLU A O 1
ATOM 689 N N . SER A 1 107 ? 0.671 25.544 -15.349 1.00 14.71 99 SER A N 1
ATOM 690 C CA A SER A 1 107 ? -0.162 25.883 -16.504 0.70 14.98 99 SER A CA 1
ATOM 691 C CA B SER A 1 107 ? -0.163 25.879 -16.503 0.30 14.86 99 SER A CA 1
ATOM 692 C C . SER A 1 107 ? 0.685 26.551 -17.576 1.00 14.89 99 SER A C 1
ATOM 693 O O . SER A 1 107 ? 1.338 27.574 -17.317 1.00 15.11 99 SER A O 1
ATOM 698 N N . ASP A 1 108 ? 0.681 25.958 -18.771 1.00 14.94 100 ASP A N 1
ATOM 699 C CA . ASP A 1 108 ? 1.482 26.432 -19.904 1.00 15.22 100 ASP A CA 1
ATOM 700 C C . ASP A 1 108 ? 2.958 26.650 -19.544 1.00 14.65 100 ASP A C 1
ATOM 701 O O . ASP A 1 108 ? 3.627 27.511 -20.123 1.00 14.64 100 ASP A O 1
ATOM 706 N N . ALA A 1 109 ? 3.457 25.861 -18.587 1.00 14.68 101 ALA A N 1
ATOM 707 C CA . ALA A 1 109 ? 4.836 25.978 -18.115 1.00 14.68 101 ALA A CA 1
ATOM 708 C C . ALA A 1 109 ? 5.210 27.418 -17.720 1.00 14.39 101 ALA A C 1
ATOM 709 O O . ALA A 1 109 ? 6.366 27.830 -17.855 1.00 14.60 101 ALA A O 1
ATOM 711 N N . LEU A 1 110 ? 4.238 28.180 -17.218 1.00 13.95 102 LEU A N 1
ATOM 712 C CA . LEU A 1 110 ? 4.483 29.591 -16.897 1.00 14.30 102 LEU A CA 1
ATOM 713 C C . LEU A 1 110 ? 5.561 29.767 -15.832 1.00 13.99 102 LEU A C 1
ATOM 714 O O . LEU A 1 110 ? 6.363 30.705 -15.906 1.00 14.09 102 LEU A O 1
ATOM 719 N N . GLY A 1 111 ? 5.586 28.856 -14.858 1.00 13.63 103 GLY A N 1
ATOM 720 C CA . GLY A 1 111 ? 6.572 28.915 -13.776 1.00 13.89 103 GLY A CA 1
ATOM 721 C C . GLY A 1 111 ? 7.989 28.896 -14.316 1.00 14.19 103 GLY A C 1
ATOM 722 O O . GLY A 1 111 ? 8.816 29.759 -13.979 1.00 14.16 103 GLY A O 1
ATOM 723 N N . VAL A 1 112 ? 8.274 27.919 -15.171 1.00 14.06 104 VAL A N 1
ATOM 724 C CA A VAL A 1 112 ? 9.631 27.836 -15.719 0.60 14.24 104 VAL A CA 1
ATOM 725 C CA B VAL A 1 112 ? 9.579 27.763 -15.807 0.40 14.21 104 VAL A CA 1
ATOM 726 C C . VAL A 1 112 ? 9.928 28.989 -16.668 1.00 14.25 104 VAL A C 1
ATOM 727 O O . VAL A 1 112 ? 11.059 29.460 -16.689 1.00 14.68 104 VAL A O 1
ATOM 734 N N . ARG A 1 113 ? 8.925 29.472 -17.409 1.00 14.18 105 ARG A N 1
ATOM 735 C CA . ARG A 1 113 ? 9.133 30.618 -18.305 1.00 14.16 105 ARG A CA 1
ATOM 736 C C . ARG A 1 113 ? 9.443 31.902 -17.527 1.00 14.47 105 ARG A C 1
ATOM 737 O O . ARG A 1 113 ? 10.325 32.680 -17.922 1.00 14.80 105 ARG A O 1
ATOM 745 N N . ARG A 1 114 ? 8.734 32.111 -16.415 1.00 13.73 106 ARG A N 1
ATOM 746 C CA . ARG A 1 114 ? 9.027 33.217 -15.496 1.00 13.66 106 ARG A CA 1
ATOM 747 C C . ARG A 1 114 ? 10.441 33.100 -14.919 1.00 13.66 106 ARG A C 1
ATOM 748 O O . ARG A 1 114 ? 11.185 34.086 -14.857 1.00 14.18 106 ARG A O 1
ATOM 756 N N . ALA A 1 115 ? 10.818 31.887 -14.512 1.00 14.07 107 ALA A N 1
ATOM 757 C CA . ALA A 1 115 ? 12.163 31.633 -13.983 1.00 14.04 107 ALA A CA 1
ATOM 758 C C . ALA A 1 115 ? 13.232 31.997 -15.020 1.00 14.04 107 ALA A C 1
ATOM 759 O O . ALA A 1 115 ? 14.261 32.605 -14.690 1.00 14.20 107 ALA A O 1
ATOM 761 N N . ALA A 1 116 ? 12.971 31.634 -16.276 1.00 13.72 108 ALA A N 1
ATOM 762 C CA . ALA A 1 116 ? 13.914 31.892 -17.359 1.00 14.32 108 ALA A CA 1
ATOM 763 C C . ALA A 1 116 ? 14.110 33.388 -17.553 1.00 14.42 108 ALA A C 1
ATOM 764 O O . ALA A 1 116 ? 15.244 33.866 -17.658 1.00 14.65 108 ALA A O 1
ATOM 766 N N . GLN A 1 117 ? 13.009 34.136 -17.578 1.00 13.87 109 GLN A N 1
ATOM 767 C CA . GLN A 1 117 ? 13.112 35.588 -17.700 1.00 14.05 109 GLN A CA 1
ATOM 768 C C . GLN A 1 117 ? 13.940 36.158 -16.538 1.00 14.32 109 GLN A C 1
ATOM 769 O O . GLN A 1 117 ? 14.866 36.959 -16.751 1.00 14.20 109 GLN A O 1
ATOM 775 N N . ARG A 1 118 ? 13.626 35.711 -15.318 1.00 14.12 110 ARG A N 1
ATOM 776 C CA . ARG A 1 118 ? 14.352 36.140 -14.118 1.00 14.13 110 ARG A CA 1
ATOM 777 C C . ARG A 1 118 ? 15.860 35.911 -14.233 1.00 13.99 110 ARG A C 1
ATOM 778 O O . ARG A 1 118 ? 16.660 36.806 -13.930 1.00 14.31 110 ARG A O 1
ATOM 786 N N . ARG A 1 119 ? 16.254 34.716 -14.668 1.00 13.66 111 ARG A N 1
ATOM 787 C CA . ARG A 1 119 ? 17.683 34.399 -14.760 1.00 13.55 111 ARG A CA 1
ATOM 788 C C . ARG A 1 119 ? 18.372 35.012 -15.972 1.00 13.65 111 ARG A C 1
ATOM 789 O O . ARG A 1 119 ? 19.571 35.319 -15.914 1.00 14.37 111 ARG A O 1
ATOM 797 N N . LEU A 1 120 ? 17.634 35.212 -17.062 1.00 13.32 112 LEU A N 1
ATOM 798 C CA . LEU A 1 120 ? 18.214 35.926 -18.211 1.00 13.37 112 LEU A CA 1
ATOM 799 C C . LEU A 1 120 ? 18.646 37.337 -17.788 1.00 13.47 112 LEU A C 1
ATOM 800 O O . LEU A 1 120 ? 19.704 37.828 -18.212 1.00 13.76 112 LEU A O 1
ATOM 805 N N . LYS A 1 121 ? 17.845 37.966 -16.929 1.00 13.65 113 LYS A N 1
ATOM 806 C CA . LYS A 1 121 ? 18.225 39.259 -16.364 1.00 13.44 113 LYS A CA 1
ATOM 807 C C . LYS A 1 121 ? 19.383 39.123 -15.381 1.00 13.80 113 LYS A C 1
ATOM 808 O O . LYS A 1 121 ? 20.380 39.835 -15.501 1.00 13.29 113 LYS A O 1
ATOM 814 N N . ALA A 1 122 ? 19.254 38.216 -14.409 1.00 13.29 114 ALA A N 1
ATOM 815 C CA . ALA A 1 122 ? 20.239 38.117 -13.332 1.00 13.82 114 ALA A CA 1
ATOM 816 C C . ALA A 1 122 ? 21.622 37.765 -13.861 1.00 13.68 114 ALA A C 1
ATOM 817 O O . ALA A 1 122 ? 22.624 38.341 -13.431 1.00 14.33 114 ALA A O 1
ATOM 819 N N . GLU A 1 123 ? 21.670 36.816 -14.794 1.00 13.25 115 GLU A N 1
ATOM 820 C CA . GLU A 1 123 ? 22.943 36.319 -15.321 1.00 13.30 115 GLU A CA 1
ATOM 821 C C . GLU A 1 123 ? 23.464 37.197 -16.458 1.00 13.03 115 GLU A C 1
ATOM 822 O O . GLU A 1 123 ? 24.593 37.673 -16.408 1.00 12.87 115 GLU A O 1
ATOM 828 N N . LEU A 1 124 ? 22.633 37.402 -17.479 1.00 12.43 116 LEU A N 1
ATOM 829 C CA . LEU A 1 124 ? 23.075 38.062 -18.713 1.00 12.36 116 LEU A CA 1
ATOM 830 C C . LEU A 1 124 ? 22.739 39.552 -18.796 1.00 12.31 116 LEU A C 1
ATOM 831 O O . LEU A 1 124 ? 23.140 40.221 -19.747 1.00 12.45 116 LEU A O 1
ATOM 836 N N . GLY A 1 125 ? 22.005 40.063 -17.808 1.00 12.42 117 GLY A N 1
ATOM 837 C CA . GLY A 1 125 ? 21.677 41.491 -17.747 1.00 12.44 117 GLY A CA 1
ATOM 838 C C . GLY A 1 125 ? 20.600 41.895 -18.741 1.00 12.72 117 GLY A C 1
ATOM 839 O O . GLY A 1 125 ? 20.379 43.086 -18.975 1.00 13.15 117 GLY A O 1
ATOM 840 N N . ILE A 1 126 ? 19.914 40.905 -19.313 1.00 12.38 118 ILE A N 1
ATOM 841 C CA . ILE A 1 126 ? 18.849 41.176 -20.289 1.00 12.47 118 ILE A CA 1
ATOM 842 C C . ILE A 1 126 ? 17.629 41.770 -19.577 1.00 12.49 118 ILE A C 1
ATOM 843 O O . ILE A 1 126 ? 17.050 41.117 -18.700 1.00 13.05 118 ILE A O 1
ATOM 848 N N . PRO A 1 127 ? 17.226 43.006 -19.948 1.00 12.72 119 PRO A N 1
ATOM 849 C CA . PRO A 1 127 ? 16.055 43.625 -19.317 1.00 12.81 119 PRO A CA 1
ATOM 850 C C . PRO A 1 127 ? 14.800 42.750 -19.430 1.00 13.36 119 PRO A C 1
ATOM 851 O O . PRO A 1 127 ? 14.584 42.094 -20.454 1.00 13.22 119 PRO A O 1
ATOM 855 N N . LEU A 1 128 ? 13.986 42.742 -18.379 1.00 14.63 120 LEU A N 1
ATOM 856 C CA . LEU A 1 128 ? 12.775 41.919 -18.344 1.00 15.38 120 LEU A CA 1
ATOM 857 C C . LEU A 1 128 ? 11.896 42.098 -19.585 1.00 15.79 120 LEU A C 1
ATOM 858 O O . LEU A 1 128 ? 11.414 41.120 -20.163 1.00 15.79 120 LEU A O 1
ATOM 863 N N . GLU A 1 129 ? 11.706 43.353 -19.989 1.00 16.38 121 GLU A N 1
ATOM 864 C CA A GLU A 1 129 ? 10.851 43.708 -21.120 0.60 16.98 121 GLU A CA 1
ATOM 865 C CA B GLU A 1 129 ? 10.832 43.672 -21.116 0.40 16.73 121 GLU A CA 1
ATOM 866 C C . GLU A 1 129 ? 11.308 43.092 -22.455 1.00 16.85 121 GLU A C 1
ATOM 867 O O . GLU A 1 129 ? 10.515 42.967 -23.395 1.00 16.29 121 GLU A O 1
ATOM 878 N N . GLU A 1 130 ? 12.589 42.716 -22.541 1.00 16.69 122 GLU A N 1
ATOM 879 C CA . GLU A 1 130 ? 13.118 42.141 -23.780 1.00 16.92 122 GLU A CA 1
ATOM 880 C C . GLU A 1 130 ? 12.741 40.677 -23.951 1.00 17.47 122 GLU A C 1
ATOM 881 O O . GLU A 1 130 ? 12.636 40.190 -25.071 1.00 18.11 122 GLU A O 1
ATOM 887 N N . VAL A 1 131 ? 12.526 39.984 -22.837 1.00 17.52 123 VAL A N 1
ATOM 888 C CA A VAL A 1 131 ? 12.241 38.552 -22.854 0.60 17.76 123 VAL A CA 1
ATOM 889 C CA B VAL A 1 131 ? 12.207 38.558 -22.893 0.40 17.70 123 VAL A CA 1
ATOM 890 C C . VAL A 1 131 ? 11.045 38.219 -21.945 1.00 17.64 123 VAL A C 1
ATOM 891 O O . VAL A 1 131 ? 11.196 37.493 -20.950 1.00 17.83 123 VAL A O 1
ATOM 898 N N . PRO A 1 132 ? 9.849 38.752 -22.267 1.00 17.72 124 PRO A N 1
ATOM 899 C CA . PRO A 1 132 ? 8.703 38.407 -21.432 1.00 17.48 124 PRO A CA 1
ATOM 900 C C . PRO A 1 132 ? 8.382 36.915 -21.576 1.00 17.45 124 PRO A C 1
ATOM 901 O O . PRO A 1 132 ? 8.696 36.319 -22.614 1.00 16.85 124 PRO A O 1
ATOM 905 N N . PRO A 1 133 ? 7.797 36.301 -20.531 1.00 17.55 125 PRO A N 1
ATOM 906 C CA . PRO A 1 133 ? 7.518 34.853 -20.568 1.00 18.03 125 PRO A CA 1
ATOM 907 C C . PRO A 1 133 ? 6.797 34.381 -21.837 1.00 18.58 125 PRO A C 1
ATOM 908 O O . PRO A 1 133 ? 7.087 33.288 -22.329 1.00 18.76 125 PRO A O 1
ATOM 912 N N . GLU A 1 134 ? 5.903 35.211 -22.377 1.00 19.05 126 GLU A N 1
ATOM 913 C CA . GLU A 1 134 ? 5.159 34.885 -23.605 1.00 19.85 126 GLU A CA 1
ATOM 914 C C . GLU A 1 134 ? 6.056 34.595 -24.815 1.00 20.23 126 GLU A C 1
ATOM 915 O O . GLU A 1 134 ? 5.642 33.876 -25.735 1.00 21.08 126 GLU A O 1
ATO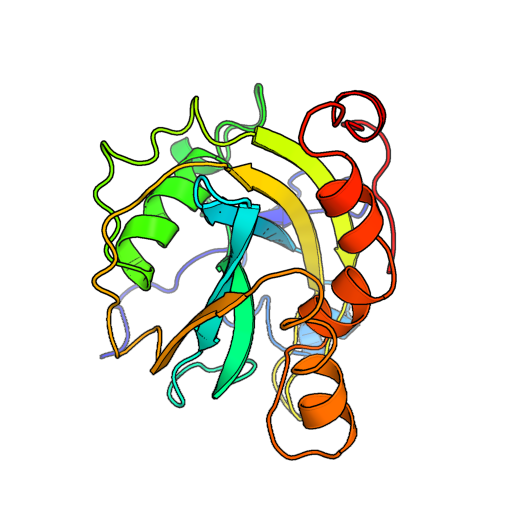M 921 N N . GLU A 1 135 ? 7.267 35.156 -24.805 1.00 20.11 127 GLU A N 1
ATOM 922 C CA A GLU A 1 135 ? 8.204 34.986 -25.916 0.50 20.03 127 GLU A CA 1
ATOM 923 C CA B GLU A 1 135 ? 8.232 35.022 -25.903 0.50 20.11 127 GLU A CA 1
ATOM 924 C C . GLU A 1 135 ? 9.211 33.866 -25.657 1.00 19.95 127 GLU A C 1
ATOM 925 O O . GLU A 1 135 ? 10.116 33.610 -26.465 1.00 20.21 127 GLU A O 1
ATOM 936 N N . ILE A 1 136 ? 9.044 33.179 -24.533 1.00 19.05 128 ILE A N 1
ATOM 937 C CA . ILE A 1 136 ? 9.914 32.060 -24.195 1.00 18.36 128 ILE A CA 1
ATOM 938 C C . ILE A 1 136 ? 9.145 30.774 -24.477 1.00 18.12 128 ILE A C 1
ATOM 939 O O . ILE A 1 136 ? 8.095 30.528 -23.881 1.00 18.63 128 ILE A O 1
ATOM 944 N N . ASN A 1 137 ? 9.654 29.980 -25.413 1.00 16.99 129 ASN A N 1
ATOM 945 C CA . ASN A 1 137 ? 8.883 28.876 -26.003 1.00 16.46 129 ASN A CA 1
ATOM 946 C C . ASN A 1 137 ? 9.291 27.516 -25.476 1.00 16.42 129 ASN A C 1
ATOM 947 O O . ASN A 1 137 ? 10.439 27.095 -25.643 1.00 16.37 129 ASN A O 1
ATOM 952 N N . TYR A 1 138 ? 8.331 26.819 -24.875 1.00 16.25 130 TYR A N 1
ATOM 953 C CA . TYR A 1 138 ? 8.591 25.525 -24.257 1.00 15.87 130 TYR A CA 1
ATOM 954 C C . TYR A 1 138 ? 8.503 24.403 -25.298 1.00 15.92 130 TYR A C 1
ATOM 955 O O . TYR A 1 138 ? 7.438 24.152 -25.877 1.00 15.33 130 TYR A O 1
ATOM 964 N N . LEU A 1 139 ? 9.631 23.735 -25.531 1.00 15.35 131 LEU A N 1
ATOM 965 C CA . LEU A 1 139 ? 9.700 22.674 -26.538 1.00 15.98 131 LEU A CA 1
ATOM 966 C C . LEU A 1 139 ? 9.422 21.280 -25.950 1.00 15.76 131 LEU A C 1
ATOM 967 O O . LEU A 1 139 ? 8.428 20.628 -26.304 1.00 15.76 131 LEU A O 1
ATOM 972 N N . THR A 1 140 ? 10.302 20.825 -25.058 1.00 15.81 132 THR A N 1
ATOM 973 C CA . THR A 1 140 ? 10.158 19.496 -24.462 1.00 15.59 132 THR A CA 1
ATOM 974 C C . THR A 1 140 ? 10.951 19.415 -23.151 1.00 15.24 132 THR A C 1
ATOM 975 O O . THR A 1 140 ? 11.502 20.422 -22.687 1.00 15.41 132 THR A O 1
ATOM 979 N N . ARG A 1 141 ? 10.985 18.227 -22.553 1.00 15.00 133 ARG A N 1
ATOM 980 C CA . ARG A 1 141 ? 11.693 18.008 -21.285 1.00 15.44 133 ARG A CA 1
ATOM 981 C C . ARG A 1 141 ? 12.699 16.886 -21.435 1.00 15.39 133 ARG A C 1
ATOM 982 O O . ARG A 1 141 ? 12.419 15.876 -22.086 1.00 15.31 133 ARG A O 1
ATOM 990 N N . ILE A 1 142 ? 13.863 17.070 -20.817 1.00 15.37 134 ILE A N 1
ATOM 991 C CA . ILE A 1 142 ? 14.934 16.082 -20.866 1.00 15.14 134 ILE A CA 1
ATOM 992 C C . ILE A 1 142 ? 15.452 15.783 -19.461 1.00 14.80 134 ILE A C 1
ATOM 993 O O . ILE A 1 142 ? 15.808 16.700 -18.712 1.00 15.21 134 ILE A O 1
ATOM 998 N N . HIS A 1 143 ? 15.486 14.495 -19.121 1.00 14.30 135 HIS A N 1
ATOM 999 C CA . HIS A 1 143 ? 15.950 14.016 -17.825 1.00 14.14 135 HIS A CA 1
ATOM 1000 C C . HIS A 1 143 ? 17.414 13.614 -17.980 1.00 14.32 135 HIS A C 1
ATOM 1001 O O . HIS A 1 143 ? 17.738 12.770 -18.818 1.00 14.80 135 HIS A O 1
ATOM 1008 N N . TYR A 1 144 ? 18.303 14.216 -17.188 1.00 14.39 136 TYR A N 1
ATOM 1009 C CA . TYR A 1 144 ? 19.717 13.838 -17.239 1.00 14.57 136 TYR A CA 1
ATOM 1010 C C . TYR A 1 144 ? 20.398 13.951 -15.877 1.00 13.87 136 TYR A C 1
ATOM 1011 O O . TYR A 1 144 ? 19.894 14.612 -14.966 1.00 13.24 136 TYR A O 1
ATOM 1020 N N . LYS A 1 145 ? 21.561 13.310 -15.799 1.00 13.23 137 LYS A N 1
ATOM 1021 C CA A LYS A 1 145 ? 22.447 13.361 -14.644 0.50 12.65 137 LYS A CA 1
ATOM 1022 C CA B LYS A 1 145 ? 22.441 13.380 -14.644 0.50 12.72 137 LYS A CA 1
ATOM 1023 C C . LYS A 1 145 ? 23.831 13.773 -15.127 1.00 12.84 137 LYS A C 1
ATOM 1024 O O . LYS A 1 145 ? 24.223 13.443 -16.257 1.00 12.56 137 LYS A O 1
ATOM 1035 N N . ALA A 1 146 ? 24.562 14.486 -14.274 1.00 12.05 138 ALA A N 1
ATOM 1036 C CA . ALA A 1 146 ? 25.955 14.827 -14.545 1.00 12.59 138 ALA A CA 1
ATOM 1037 C C . ALA A 1 146 ? 26.725 14.967 -13.242 1.00 12.99 138 ALA A C 1
ATOM 1038 O O . ALA A 1 146 ? 26.125 15.074 -12.159 1.00 13.55 138 ALA A O 1
ATOM 1040 N N . GLN A 1 147 ? 28.051 14.916 -13.350 1.00 13.06 139 GLN A N 1
ATOM 1041 C CA A GLN A 1 147 ? 28.927 15.165 -12.200 0.70 13.28 139 GLN A CA 1
ATOM 1042 C CA B GLN A 1 147 ? 28.935 15.154 -12.209 0.30 13.27 139 GLN A CA 1
ATOM 1043 C C . GLN A 1 147 ? 29.885 16.292 -12.539 1.00 13.65 139 GLN A C 1
ATOM 1044 O O . GLN A 1 147 ? 30.433 16.334 -13.645 1.00 14.05 139 GLN A O 1
ATOM 1055 N N . SER A 1 148 ? 30.068 17.206 -11.586 1.00 14.24 140 SER A N 1
ATOM 1056 C CA . SER A 1 148 ? 31.005 18.318 -11.749 1.00 14.54 140 SER A CA 1
ATOM 1057 C C . SER A 1 148 ? 32.385 18.006 -11.152 1.00 15.12 140 SER A C 1
ATOM 1058 O O . SER A 1 148 ? 33.413 18.206 -11.811 1.00 15.83 140 SER A O 1
ATOM 1061 N N . ASP A 1 149 ? 32.399 17.559 -9.897 1.00 15.42 141 ASP A N 1
ATOM 1062 C CA . ASP A 1 149 ? 33.635 17.136 -9.218 1.00 15.78 141 ASP A CA 1
ATOM 1063 C C . ASP A 1 149 ? 33.309 16.060 -8.182 1.00 15.98 141 ASP A C 1
ATOM 1064 O O . ASP A 1 149 ? 32.260 15.410 -8.274 1.00 16.02 141 ASP A O 1
ATOM 1069 N N . GLY A 1 150 ? 34.184 15.878 -7.194 1.00 16.43 142 GLY A N 1
ATOM 1070 C CA . GLY A 1 150 ? 33.964 14.853 -6.168 1.00 16.88 142 GLY A CA 1
ATOM 1071 C C . GLY A 1 150 ? 32.764 15.099 -5.260 1.00 17.19 142 GLY A C 1
ATOM 1072 O O . GLY A 1 150 ? 32.267 14.172 -4.612 1.00 18.32 142 GLY A O 1
ATOM 1073 N N . ILE A 1 151 ? 32.293 16.343 -5.215 1.00 16.28 143 ILE A N 1
ATOM 1074 C CA . ILE A 1 151 ? 31.236 16.747 -4.292 1.00 15.57 143 ILE A CA 1
ATOM 1075 C C . ILE A 1 151 ? 29.915 17.066 -5.011 1.00 15.15 143 ILE A C 1
ATOM 1076 O O . ILE A 1 151 ? 28.830 16.652 -4.556 1.00 14.91 143 ILE A O 1
ATOM 1081 N N . TRP A 1 152 ? 30.024 17.769 -6.137 1.00 14.58 144 TRP A N 1
ATOM 1082 C CA . TRP A 1 152 ? 28.865 18.391 -6.798 1.00 13.92 144 TRP A CA 1
ATOM 1083 C C . TRP A 1 152 ? 28.493 17.765 -8.143 1.00 14.29 144 TRP A C 1
ATOM 1084 O O . TRP A 1 152 ? 29.356 17.280 -8.876 1.00 14.43 144 TRP A O 1
ATOM 1095 N N . GLY A 1 153 ? 27.202 17.809 -8.459 1.00 13.95 145 GLY A N 1
ATOM 1096 C CA . GLY A 1 153 ? 26.697 17.333 -9.742 1.00 14.04 145 GLY A CA 1
ATOM 1097 C C . GLY A 1 153 ? 25.342 17.919 -10.086 1.00 14.17 145 GLY A C 1
ATOM 1098 O O . GLY A 1 153 ? 24.873 18.868 -9.433 1.00 14.23 145 GLY A O 1
ATOM 1099 N N . GLU A 1 154 ? 24.710 17.331 -11.098 1.00 13.84 146 GLU A N 1
ATOM 1100 C CA . GLU A 1 154 ? 23.380 17.740 -11.540 1.00 13.89 146 GLU A CA 1
ATOM 1101 C C . GLU A 1 154 ? 22.464 16.526 -11.694 1.00 13.55 146 GLU A C 1
ATOM 1102 O O . GLU A 1 154 ? 22.924 15.436 -12.038 1.00 13.37 146 GLU A O 1
ATOM 1108 N N . HIS A 1 155 ? 21.172 16.714 -11.428 1.00 13.49 147 HIS A N 1
ATOM 1109 C CA . HIS A 1 155 ? 20.183 15.668 -11.675 1.00 13.54 147 HIS A CA 1
ATOM 1110 C C . HIS A 1 155 ? 18.846 16.381 -11.849 1.00 13.55 147 HIS A C 1
ATOM 1111 O O . HIS A 1 155 ? 18.264 16.867 -10.877 1.00 13.92 147 HIS A O 1
ATOM 1118 N N . GLU A 1 156 ? 18.394 16.485 -13.100 1.00 13.37 148 GLU A N 1
ATOM 1119 C CA . GLU A 1 156 ? 17.282 17.384 -13.444 1.00 13.03 148 GLU A CA 1
ATOM 1120 C C . GLU A 1 156 ? 16.339 16.787 -14.463 1.00 13.21 148 GLU A C 1
ATOM 1121 O O . GLU A 1 156 ? 16.746 15.980 -15.294 1.00 13.01 148 GLU A O 1
ATOM 1127 N N . ILE A 1 157 ? 15.074 17.191 -14.394 1.00 12.83 149 ILE A N 1
ATOM 1128 C CA . ILE A 1 157 ? 14.224 17.158 -15.580 1.00 13.20 149 ILE A CA 1
ATOM 1129 C C . ILE A 1 157 ? 14.203 18.600 -16.044 1.00 13.59 149 ILE A C 1
ATOM 1130 O O . ILE A 1 157 ? 13.739 19.495 -15.325 1.00 13.01 149 ILE A O 1
ATOM 1135 N N . ASP A 1 158 ? 14.729 18.797 -17.252 1.00 13.59 150 ASP A N 1
ATOM 1136 C CA . ASP A 1 158 ? 15.125 20.099 -17.768 1.00 14.02 150 ASP A CA 1
ATOM 1137 C C . ASP A 1 158 ? 14.155 20.494 -18.872 1.00 14.19 150 ASP A C 1
ATOM 1138 O O . ASP A 1 158 ? 14.046 19.782 -19.874 1.00 13.91 150 ASP A O 1
ATOM 1143 N N . TYR A 1 159 ? 13.450 21.615 -18.682 1.00 13.78 151 TYR A N 1
ATOM 1144 C CA . TYR A 1 159 ? 12.539 22.153 -19.699 1.00 13.77 151 TYR A CA 1
ATOM 1145 C C . TYR A 1 159 ? 13.363 22.898 -20.732 1.00 13.52 151 TYR A C 1
ATOM 1146 O O . TYR A 1 159 ? 14.087 23.844 -20.393 1.00 13.32 151 TYR A O 1
ATOM 1155 N N . ILE A 1 160 ? 13.252 22.454 -21.981 1.00 13.11 152 ILE A N 1
ATOM 1156 C CA . ILE A 1 160 ? 13.936 23.090 -23.101 1.00 12.74 152 ILE A CA 1
ATOM 1157 C C . ILE A 1 160 ? 13.124 24.281 -23.568 1.00 12.90 152 ILE A C 1
ATOM 1158 O O . ILE A 1 160 ? 11.975 24.132 -23.985 1.00 13.34 152 ILE A O 1
ATOM 1163 N N . LEU A 1 161 ? 13.749 25.455 -23.522 1.00 12.77 153 LEU A N 1
ATOM 1164 C CA . LEU A 1 161 ? 13.095 26.712 -23.883 1.00 12.66 153 LEU A CA 1
ATOM 1165 C C . LEU A 1 161 ? 13.856 27.377 -25.012 1.00 12.55 153 LEU A C 1
ATOM 1166 O O . LEU A 1 161 ? 15.079 27.534 -24.930 1.00 12.10 153 LEU A O 1
ATOM 1171 N N . LEU A 1 162 ? 13.127 27.763 -26.057 1.00 12.62 154 LEU A N 1
ATOM 1172 C CA . LEU A 1 162 ? 13.726 28.371 -27.243 1.00 13.14 154 LEU A CA 1
ATOM 1173 C C . LEU A 1 162 ? 13.262 29.810 -27.464 1.00 13.17 154 LEU A C 1
ATOM 1174 O O . LEU A 1 162 ? 12.087 30.131 -27.304 1.00 13.30 154 LEU A O 1
ATOM 1179 N N . VAL A 1 163 ? 14.217 30.658 -27.823 1.00 13.41 155 VAL A N 1
ATOM 1180 C CA . VAL A 1 163 ? 13.989 32.079 -28.034 1.00 14.08 155 VAL A CA 1
ATOM 1181 C C . VAL A 1 163 ? 14.763 32.455 -29.283 1.00 14.30 155 VAL A C 1
ATOM 1182 O O . VAL A 1 163 ? 15.882 32.003 -29.459 1.00 14.01 155 VAL A O 1
ATOM 1186 N N . ARG A 1 164 ? 14.152 33.241 -30.166 1.00 14.12 156 ARG A N 1
ATOM 1187 C CA . ARG A 1 164 ? 14.911 33.891 -31.231 1.00 14.21 156 ARG A CA 1
ATOM 1188 C C . ARG A 1 164 ? 14.593 35.375 -31.199 1.00 14.54 156 ARG A C 1
ATOM 1189 O O . ARG A 1 164 ? 13.462 35.772 -31.477 1.00 14.02 156 ARG A O 1
ATOM 1197 N N . MET A 1 165 ? 15.607 36.176 -30.866 1.00 15.18 157 MET A N 1
ATOM 1198 C CA A MET A 1 165 ? 15.446 37.620 -30.748 0.50 15.72 157 MET A CA 1
ATOM 1199 C CA B MET A 1 165 ? 15.420 37.601 -30.581 0.50 15.84 157 MET A CA 1
ATOM 1200 C C . MET A 1 165 ? 16.773 38.292 -30.457 1.00 16.17 157 MET A C 1
ATOM 1201 O O . MET A 1 165 ? 17.726 37.674 -29.977 1.00 15.70 157 MET A O 1
ATOM 1210 N N . ASN A 1 166 ? 16.846 39.570 -30.812 1.00 16.41 158 ASN A N 1
ATOM 1211 C CA . ASN A 1 166 ? 18.034 40.336 -30.476 1.00 17.01 158 ASN A CA 1
ATOM 1212 C C . ASN A 1 166 ? 17.839 40.901 -29.073 1.00 16.63 158 ASN A C 1
ATOM 1213 O O . ASN A 1 166 ? 16.802 41.508 -28.767 1.00 17.28 158 ASN A O 1
ATOM 1218 N N . VAL A 1 167 ? 18.828 40.665 -28.215 1.00 15.54 159 VAL A N 1
ATOM 1219 C CA . VAL A 1 167 ? 18.770 41.126 -26.830 1.00 15.09 159 VAL A CA 1
ATOM 1220 C C . VAL A 1 167 ? 19.992 41.965 -26.471 1.00 14.71 159 VAL A C 1
ATOM 1221 O O . VAL A 1 167 ? 21.029 41.884 -27.144 1.00 15.21 159 VAL A O 1
ATOM 1225 N N . THR A 1 168 ? 19.870 42.745 -25.399 1.00 13.76 160 THR A N 1
ATOM 1226 C CA . THR A 1 168 ? 20.958 43.610 -24.941 1.00 13.65 160 THR A CA 1
ATOM 1227 C C . THR A 1 168 ? 21.649 42.950 -23.744 1.00 12.88 160 THR A C 1
ATOM 1228 O O . THR A 1 168 ? 21.062 42.840 -22.668 1.00 12.75 160 THR A O 1
ATOM 1232 N N . LEU A 1 169 ? 22.891 42.521 -23.958 1.00 12.59 161 LEU A N 1
ATOM 1233 C CA . LEU A 1 169 ? 23.651 41.737 -22.969 1.00 11.89 161 LEU A CA 1
ATOM 1234 C C . LEU A 1 169 ? 24.566 42.602 -22.118 1.00 12.08 161 LEU A C 1
ATOM 1235 O O . LEU A 1 169 ? 25.374 43.350 -22.651 1.00 11.35 161 LEU A O 1
ATOM 1240 N N . ASN A 1 170 ? 24.433 42.486 -20.797 1.00 11.86 162 ASN A N 1
ATOM 1241 C CA . ASN A 1 170 ? 25.365 43.093 -19.862 1.00 11.98 162 ASN A CA 1
ATOM 1242 C C . ASN A 1 170 ? 25.485 42.160 -18.670 1.00 12.26 162 ASN A C 1
ATOM 1243 O O . ASN A 1 170 ? 24.885 42.412 -17.613 1.00 12.36 162 ASN A O 1
ATOM 1248 N N . PRO A 1 171 ? 26.221 41.048 -18.855 1.00 12.65 163 PRO A N 1
ATOM 1249 C CA . PRO A 1 171 ? 26.250 40.012 -17.815 1.00 12.71 163 PRO A CA 1
ATOM 1250 C C . PRO A 1 171 ? 26.854 40.445 -16.486 1.00 13.22 163 PRO A C 1
ATOM 1251 O O . PRO A 1 171 ? 27.678 41.361 -16.423 1.00 12.86 163 PRO A O 1
ATOM 1255 N N . ASP A 1 172 ? 26.416 39.778 -15.429 1.00 13.43 164 ASP A N 1
ATOM 1256 C CA . ASP A 1 172 ? 27.038 39.925 -14.121 1.00 13.92 164 ASP A CA 1
ATOM 1257 C C . ASP A 1 172 ? 28.306 39.060 -14.123 1.00 14.39 164 ASP A C 1
ATOM 1258 O O . ASP A 1 172 ? 28.213 37.839 -14.228 1.00 14.54 164 ASP A O 1
ATOM 1263 N N . PRO A 1 173 ? 29.500 39.686 -14.027 1.00 14.52 165 PRO A N 1
ATOM 1264 C CA . PRO A 1 173 ? 30.729 38.868 -14.078 1.00 15.21 165 PRO A CA 1
ATOM 1265 C C . PRO A 1 173 ? 30.847 37.832 -12.947 1.00 15.65 165 PRO A C 1
ATOM 1266 O O . PRO A 1 173 ? 31.604 36.853 -13.082 1.00 16.42 165 PRO A O 1
ATOM 1270 N N . ASN A 1 174 ? 30.101 38.019 -11.855 1.00 15.62 166 ASN A N 1
ATOM 1271 C CA . ASN A 1 174 ? 30.020 37.000 -10.790 1.00 16.39 166 ASN A CA 1
ATOM 1272 C C . ASN A 1 174 ? 29.382 35.691 -11.283 1.00 15.70 166 ASN A C 1
ATOM 1273 O O . ASN A 1 174 ? 29.640 34.606 -10.732 1.00 16.09 166 AS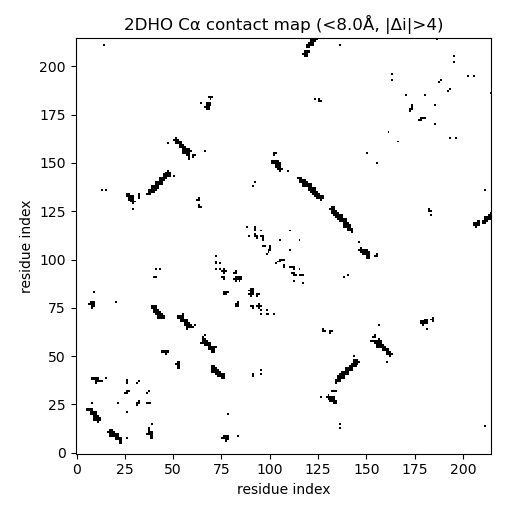N A O 1
ATOM 1278 N N . GLU A 1 175 ? 28.546 35.807 -12.315 1.00 15.21 167 GLU A N 1
ATOM 1279 C CA . GLU A 1 175 ? 27.818 34.668 -12.885 1.00 14.60 167 GLU A CA 1
ATOM 1280 C C . GLU A 1 175 ? 28.427 34.182 -14.202 1.00 14.35 167 GLU A C 1
ATOM 1281 O O . GLU A 1 175 ? 28.477 32.976 -14.467 1.00 13.66 167 GLU A O 1
ATOM 1287 N N . ILE A 1 176 ? 28.855 35.132 -15.034 1.00 13.62 168 ILE A N 1
ATOM 1288 C CA . ILE A 1 176 ? 29.265 34.854 -16.416 1.00 14.33 168 ILE A CA 1
ATOM 1289 C C . ILE A 1 176 ? 30.602 35.505 -16.775 1.00 14.07 168 ILE A C 1
ATOM 1290 O O . ILE A 1 176 ? 30.763 36.734 -16.665 1.00 13.99 168 ILE A O 1
ATOM 1295 N N . LYS A 1 177 ? 31.542 34.667 -17.212 1.00 13.64 169 LYS A N 1
ATOM 1296 C CA . LYS A 1 177 ? 32.902 35.087 -17.562 1.00 13.40 169 LYS A CA 1
ATOM 1297 C C . LYS A 1 177 ? 32.961 35.708 -18.958 1.00 13.40 169 LYS A C 1
ATOM 1298 O O . LYS A 1 177 ? 33.692 36.678 -19.204 1.00 12.99 169 LYS A O 1
ATOM 1304 N N . SER A 1 178 ? 32.188 35.131 -19.874 1.00 13.46 170 SER A N 1
ATOM 1305 C CA . SER A 1 178 ? 32.125 35.601 -21.248 1.00 13.32 170 SER A CA 1
ATOM 1306 C C . SER A 1 178 ? 30.890 35.035 -21.932 1.00 13.36 170 SER A C 1
ATOM 1307 O O . SER A 1 178 ? 30.230 34.141 -21.404 1.00 13.72 170 SER A O 1
ATOM 1310 N N . TYR A 1 179 ? 30.587 35.561 -23.114 1.00 13.47 171 TYR A N 1
ATOM 1311 C CA . TYR A 1 179 ? 29.584 34.934 -23.969 1.00 13.38 171 TYR A CA 1
ATOM 1312 C C . TYR A 1 179 ? 30.071 34.919 -25.403 1.00 13.28 171 TYR A C 1
ATOM 1313 O O . TYR A 1 179 ? 31.037 35.596 -25.746 1.00 13.49 171 TYR A O 1
ATOM 1322 N N . CYS A 1 180 ? 29.394 34.145 -26.238 1.00 13.80 172 CYS A N 1
ATOM 1323 C CA . CYS A 1 180 ? 29.773 34.010 -27.640 1.00 15.09 172 CYS A CA 1
ATOM 1324 C C . CYS A 1 180 ? 28.555 33.617 -28.449 1.00 14.36 172 CYS A C 1
ATOM 1325 O O . CYS A 1 180 ? 27.885 32.642 -28.103 1.00 15.38 172 CYS A O 1
ATOM 1328 N N . TYR A 1 181 ? 28.268 34.380 -29.506 1.00 14.11 173 TYR A N 1
ATOM 1329 C CA . TYR A 1 181 ? 27.286 33.962 -30.515 1.00 13.44 173 TYR A CA 1
ATOM 1330 C C . TYR A 1 181 ? 28.001 33.125 -31.556 1.00 13.65 173 TYR A C 1
ATOM 1331 O O . TYR A 1 181 ? 29.002 33.572 -32.143 1.00 13.39 173 TYR A O 1
ATOM 1340 N N . VAL A 1 182 ? 27.480 31.920 -31.789 1.00 12.94 174 VAL A N 1
ATOM 1341 C CA . VAL A 1 182 ? 28.093 30.976 -32.723 1.00 13.01 174 VAL A CA 1
ATOM 1342 C C . VAL A 1 182 ? 27.130 30.533 -33.832 1.00 13.76 174 VAL A C 1
ATOM 1343 O O . VAL A 1 182 ? 25.964 30.240 -33.571 1.00 14.31 174 VAL A O 1
ATOM 1347 N N . SER A 1 183 ? 27.617 30.510 -35.070 1.00 14.28 175 SER A N 1
ATOM 1348 C CA . SER A 1 183 ? 26.911 29.826 -36.142 1.00 14.93 175 SER A CA 1
ATOM 1349 C C . SER A 1 183 ? 27.063 28.320 -35.926 1.00 15.31 175 SER A C 1
ATOM 1350 O O . SER A 1 183 ? 27.842 27.878 -35.071 1.00 15.17 175 SER A O 1
ATOM 1353 N N . LYS A 1 184 ? 26.336 27.534 -36.719 1.00 16.58 176 LYS A N 1
ATOM 1354 C CA . LYS A 1 184 ? 26.460 26.080 -36.647 1.00 17.42 176 LYS A CA 1
ATOM 1355 C C . LYS A 1 184 ? 27.910 25.631 -36.794 1.00 18.14 176 LYS A C 1
ATOM 1356 O O . LYS A 1 184 ? 28.390 24.830 -35.987 1.00 18.62 176 LYS A O 1
ATOM 1362 N N . GLU A 1 185 ? 28.598 26.145 -37.820 1.00 19.01 177 GLU A N 1
A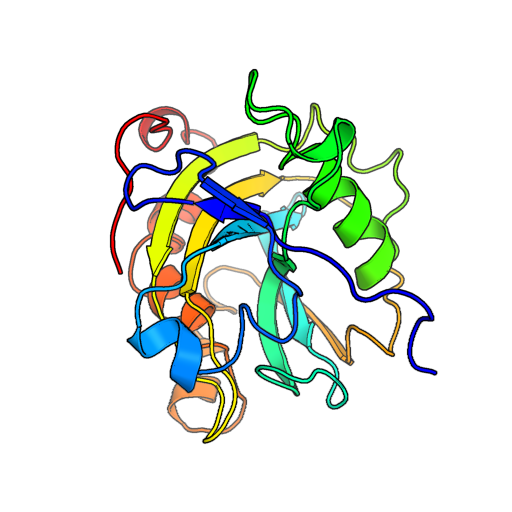TOM 1363 C CA A GLU A 1 185 ? 29.986 25.764 -38.078 0.40 19.30 177 GLU A CA 1
ATOM 1364 C CA B GLU A 1 185 ? 29.987 25.770 -38.080 0.60 19.37 177 GLU A CA 1
ATOM 1365 C C . GLU A 1 185 ? 30.916 26.202 -36.949 1.00 19.58 177 GLU A C 1
ATOM 1366 O O . GLU A 1 185 ? 31.798 25.445 -36.537 1.00 19.76 177 GLU A O 1
ATOM 1377 N N . GLU A 1 186 ? 30.708 27.413 -36.437 1.00 19.74 178 GLU A N 1
ATOM 1378 C CA . GLU A 1 186 ? 31.499 27.900 -35.305 1.00 19.89 178 GLU A CA 1
ATOM 1379 C C . GLU A 1 186 ? 31.327 27.023 -34.064 1.00 20.17 178 GLU A C 1
ATOM 1380 O O . GLU A 1 186 ? 32.295 26.791 -33.329 1.00 20.70 178 GLU A O 1
ATOM 1386 N N . LEU A 1 187 ? 30.114 26.517 -33.845 1.00 19.86 179 LEU A N 1
ATOM 1387 C CA . LEU A 1 187 ? 29.883 25.601 -32.721 1.00 20.09 179 LEU A CA 1
ATOM 1388 C C . LEU A 1 187 ? 30.645 24.299 -32.927 1.00 20.50 179 LEU A C 1
ATOM 1389 O O . LEU A 1 187 ? 31.282 23.789 -32.002 1.00 20.98 179 LEU A O 1
ATOM 1394 N N . LYS A 1 188 ? 30.573 23.767 -34.141 1.00 21.09 180 LYS A N 1
ATOM 1395 C CA . LYS A 1 188 ? 31.282 22.537 -34.476 1.00 21.85 180 LYS A CA 1
ATOM 1396 C C . LYS A 1 188 ? 32.779 22.674 -34.185 1.00 22.04 180 LYS A C 1
ATOM 1397 O O . LYS A 1 188 ? 33.399 21.747 -33.650 1.00 22.38 180 LYS A O 1
ATOM 1403 N N . GLU A 1 189 ? 33.337 23.844 -34.504 1.00 22.26 181 GLU A N 1
ATOM 1404 C CA A GLU A 1 189 ? 34.750 24.124 -34.254 0.60 22.44 181 GLU A CA 1
ATOM 1405 C CA B GLU A 1 189 ? 34.750 24.126 -34.255 0.40 22.28 181 GLU A CA 1
ATOM 1406 C C . GLU A 1 189 ? 35.022 24.247 -32.758 1.00 22.36 181 GLU A C 1
ATOM 1407 O O . GLU A 1 189 ? 36.060 23.800 -32.268 1.00 22.31 181 GLU A O 1
ATOM 1418 N N . LEU A 1 190 ? 34.076 24.839 -32.033 1.00 22.32 182 LEU A N 1
ATOM 1419 C CA . LEU A 1 190 ? 34.204 25.006 -30.594 1.00 22.18 182 LEU A CA 1
ATOM 1420 C C . LEU A 1 190 ? 34.200 23.647 -29.881 1.00 21.86 182 LEU A C 1
ATOM 1421 O O . LEU A 1 190 ? 34.978 23.423 -28.949 1.00 21.81 182 LEU A O 1
ATOM 1426 N N . LEU A 1 191 ? 33.345 22.736 -30.344 1.00 21.39 183 LEU A N 1
ATOM 1427 C CA . LEU A 1 191 ? 33.272 21.393 -29.774 1.00 21.09 183 LEU A CA 1
ATOM 1428 C C . LEU A 1 191 ? 34.576 20.623 -30.002 1.00 21.48 183 LEU A C 1
ATOM 1429 O O . LEU A 1 191 ? 34.959 19.790 -29.178 1.00 21.38 183 LEU A O 1
ATOM 1434 N N . LYS A 1 192 ? 35.254 20.916 -31.115 1.00 21.32 184 LYS A N 1
ATOM 1435 C CA . LYS A 1 192 ? 36.563 20.329 -31.408 1.00 21.50 184 LYS A CA 1
ATOM 1436 C C . LYS A 1 192 ? 37.608 20.785 -30.386 1.00 21.21 184 LYS A C 1
ATOM 1437 O O . LYS A 1 192 ? 38.450 19.990 -29.952 1.00 20.95 184 LYS A O 1
ATOM 1443 N N . LYS A 1 193 ? 37.538 22.062 -30.005 1.00 21.05 185 LYS A N 1
ATOM 1444 C CA . LYS A 1 193 ? 38.446 22.647 -29.012 1.00 20.86 185 LYS A CA 1
ATOM 1445 C C . LYS A 1 193 ? 38.201 22.059 -27.629 1.00 20.79 185 LYS A C 1
ATOM 1446 O O . LYS A 1 193 ? 39.139 21.865 -26.854 1.00 20.67 185 LYS A O 1
ATOM 1452 N N . ALA A 1 194 ? 36.931 21.791 -27.324 1.00 20.73 186 ALA A N 1
ATOM 1453 C CA . ALA A 1 194 ? 36.567 21.126 -26.080 1.00 20.94 186 ALA A CA 1
ATOM 1454 C C . ALA A 1 194 ? 37.131 19.705 -26.060 1.00 20.90 186 ALA A C 1
ATOM 1455 O O . ALA A 1 194 ? 37.717 19.275 -25.063 1.00 21.01 186 ALA A O 1
ATOM 1457 N N . ALA A 1 195 ? 36.964 18.989 -27.171 1.00 20.74 187 ALA A N 1
ATOM 1458 C CA . ALA A 1 195 ? 37.429 17.603 -27.275 1.00 20.70 187 ALA A CA 1
ATOM 1459 C C . ALA A 1 195 ? 38.942 17.481 -27.087 1.00 20.92 187 ALA A C 1
ATOM 1460 O O . ALA A 1 195 ? 39.428 16.494 -26.525 1.00 20.82 187 ALA A O 1
ATOM 1462 N N . SER A 1 196 ? 39.680 18.485 -27.557 1.00 20.98 188 SER A N 1
ATOM 1463 C CA . SER A 1 196 ? 41.136 18.499 -27.421 1.00 21.00 188 SER A CA 1
ATOM 1464 C C . SER A 1 196 ? 41.577 19.059 -26.068 1.00 20.70 188 SER A C 1
ATOM 1465 O O . SER A 1 196 ? 42.757 18.992 -25.718 1.00 21.09 188 SER A O 1
ATOM 1468 N N . GLY A 1 197 ? 40.626 19.608 -25.314 1.00 20.25 189 GLY A N 1
ATOM 1469 C CA . GLY A 1 197 ? 40.900 20.121 -23.980 1.00 19.96 189 GLY A CA 1
ATOM 1470 C C . GLY A 1 197 ? 41.322 21.578 -23.929 1.00 19.91 189 GLY A C 1
ATOM 1471 O O . GLY A 1 197 ? 41.745 22.062 -22.876 1.00 20.28 189 GLY A O 1
ATOM 1472 N N . GLU A 1 198 ? 41.218 22.276 -25.060 1.00 19.57 190 GLU A N 1
ATOM 1473 C CA . GLU A 1 198 ? 41.580 23.698 -25.140 1.00 19.26 190 GLU A CA 1
ATOM 1474 C C . GLU A 1 198 ? 40.604 24.553 -24.336 1.00 18.95 190 GLU A C 1
ATOM 1475 O O . GLU A 1 198 ? 40.989 25.554 -23.730 1.00 18.88 190 GLU A O 1
ATOM 1481 N N . ILE A 1 199 ? 39.340 24.143 -24.334 1.00 18.28 191 ILE A N 1
ATOM 1482 C CA . ILE A 1 199 ? 38.304 24.799 -23.545 1.00 17.81 191 ILE A CA 1
ATOM 1483 C C . ILE A 1 199 ? 37.438 23.738 -22.862 1.00 17.53 191 ILE A C 1
ATOM 1484 O O . ILE A 1 199 ? 37.585 22.541 -23.134 1.00 17.57 191 ILE A O 1
ATOM 1489 N N . LYS A 1 200 ? 36.547 24.183 -21.978 1.00 16.34 192 LYS A N 1
ATOM 1490 C CA . LYS A 1 200 ? 35.671 23.281 -21.240 1.00 16.24 192 LYS A CA 1
ATOM 1491 C C . LYS A 1 200 ? 34.223 23.551 -21.596 1.00 15.61 192 LYS A C 1
ATOM 1492 O O . LYS A 1 200 ? 33.813 24.711 -21.688 1.00 14.77 192 LYS A O 1
ATOM 1498 N N . ILE A 1 201 ? 33.455 22.474 -21.773 1.00 15.20 193 ILE A N 1
ATOM 1499 C CA . ILE A 1 201 ? 32.009 22.575 -21.943 1.00 15.39 193 ILE A CA 1
ATOM 1500 C C . ILE A 1 201 ? 31.311 21.716 -20.888 1.00 15.13 193 ILE A C 1
ATOM 1501 O O . ILE A 1 201 ? 31.864 20.697 -20.437 1.00 15.05 193 ILE A O 1
ATOM 1506 N N . THR A 1 202 ? 30.108 22.118 -20.480 1.00 14.53 194 THR A N 1
ATOM 1507 C CA . THR A 1 202 ? 29.386 21.309 -19.486 1.00 14.47 194 THR A CA 1
ATOM 1508 C C . THR A 1 202 ? 28.983 19.967 -20.108 1.00 14.85 194 THR A C 1
ATOM 1509 O O . THR A 1 202 ? 28.779 19.891 -21.324 1.00 15.18 194 THR A O 1
ATOM 1513 N N . PRO A 1 203 ? 28.883 18.903 -19.282 1.00 15.14 195 PRO A N 1
ATOM 1514 C CA . PRO A 1 203 ? 28.376 17.613 -19.787 1.00 15.29 195 PRO A CA 1
ATOM 1515 C C . PRO A 1 203 ? 27.000 17.749 -20.460 1.00 15.59 195 PRO A C 1
ATOM 1516 O O . PRO A 1 203 ? 26.757 17.118 -21.489 1.00 15.69 195 PRO A O 1
ATOM 1520 N N . TRP A 1 204 ? 26.125 18.587 -19.898 1.00 15.49 196 TRP A N 1
ATOM 1521 C CA . TRP A 1 204 ? 24.829 18.878 -20.526 1.00 15.92 196 TRP A CA 1
ATOM 1522 C C . TRP A 1 204 ? 25.002 19.357 -21.965 1.00 15.99 196 TRP A C 1
ATOM 1523 O O . TRP A 1 204 ? 24.375 18.827 -22.892 1.00 16.07 196 TRP A O 1
ATOM 1534 N N . PHE A 1 205 ? 25.844 20.372 -22.140 1.00 15.68 197 PHE A N 1
ATOM 1535 C CA . PHE A 1 205 ? 25.984 20.985 -23.445 1.00 15.67 197 PHE A CA 1
ATOM 1536 C C . PHE A 1 205 ? 26.589 19.991 -24.426 1.00 15.54 197 PHE A C 1
ATOM 1537 O O . PHE A 1 205 ? 26.140 19.895 -25.566 1.00 15.21 197 PHE A O 1
ATOM 1545 N N . LYS A 1 206 ? 27.559 19.202 -23.963 1.00 15.26 198 LYS A N 1
ATOM 1546 C CA . LYS A 1 206 ? 28.156 18.189 -24.815 1.00 15.52 198 LYS A CA 1
ATOM 1547 C C . LYS A 1 206 ? 27.076 17.231 -25.333 1.00 15.48 198 LYS A C 1
ATOM 1548 O O . LYS A 1 206 ? 26.962 17.001 -26.544 1.00 15.74 198 LYS A O 1
ATOM 1554 N N . ILE A 1 207 ? 26.259 16.709 -24.417 1.00 15.42 199 ILE A N 1
ATOM 1555 C CA . ILE A 1 207 ? 25.274 15.702 -24.807 1.00 15.41 199 ILE A CA 1
ATOM 1556 C C . ILE A 1 207 ? 24.130 16.293 -25.640 1.00 15.38 199 ILE A C 1
ATOM 1557 O O . ILE A 1 207 ? 23.707 15.686 -26.618 1.00 15.69 199 ILE A O 1
ATOM 1562 N N . ILE A 1 208 ? 23.668 17.493 -25.292 1.00 14.76 200 ILE A N 1
ATOM 1563 C CA . ILE A 1 208 ? 22.602 18.113 -26.088 1.00 15.45 200 ILE A CA 1
ATOM 1564 C C . ILE A 1 208 ? 23.091 18.435 -27.508 1.00 14.79 200 ILE A C 1
ATOM 1565 O O . ILE A 1 208 ? 22.353 18.244 -28.480 1.00 14.61 200 ILE A O 1
ATOM 1570 N N . ALA A 1 209 ? 24.345 18.873 -27.630 1.00 14.59 201 ALA A N 1
ATOM 1571 C CA . ALA A 1 209 ? 24.926 19.159 -28.951 1.00 14.48 201 ALA A CA 1
ATOM 1572 C C . ALA A 1 209 ? 25.020 17.880 -29.792 1.00 14.72 201 ALA A C 1
ATOM 1573 O O . ALA A 1 209 ? 24.834 17.906 -31.010 1.00 15.24 201 ALA A O 1
ATOM 1575 N N . ALA A 1 210 ? 25.289 16.759 -29.123 1.00 14.67 202 ALA A N 1
ATOM 1576 C CA . ALA A 1 210 ? 25.456 15.465 -29.799 1.00 14.80 202 ALA A CA 1
ATOM 1577 C C . ALA A 1 210 ? 24.129 14.790 -30.173 1.00 15.13 202 ALA A C 1
ATOM 1578 O O . ALA A 1 210 ? 24.106 13.890 -31.028 1.00 15.24 202 ALA A O 1
ATOM 1580 N N . THR A 1 211 ? 23.034 15.230 -29.548 1.00 15.24 203 THR A N 1
ATOM 1581 C CA A THR A 1 211 ? 21.745 14.542 -29.668 0.80 15.67 203 THR A CA 1
ATOM 1582 C CA B THR A 1 211 ? 21.750 14.537 -29.661 0.20 15.50 203 THR A CA 1
ATOM 1583 C C . THR A 1 211 ? 20.680 15.316 -30.438 1.00 15.73 203 THR A C 1
ATOM 1584 O O . THR A 1 211 ? 20.250 14.881 -31.500 1.00 16.21 203 THR A O 1
ATOM 1591 N N . PHE A 1 212 ? 20.250 16.459 -29.900 1.00 15.95 204 PHE A N 1
ATOM 1592 C CA . PHE A 1 212 ? 19.114 17.196 -30.479 1.00 16.46 204 PHE A CA 1
ATOM 1593 C C . PHE A 1 212 ? 19.410 18.572 -31.067 1.00 16.61 204 PHE A C 1
ATOM 1594 O O . PHE A 1 212 ? 18.681 19.035 -31.948 1.00 16.89 204 PHE A O 1
ATOM 1602 N N . LEU A 1 213 ? 20.448 19.240 -30.573 1.00 16.37 205 LEU A N 1
ATOM 1603 C CA . LEU A 1 213 ? 20.639 20.662 -30.893 1.00 16.58 205 LEU A CA 1
ATOM 1604 C C . LEU A 1 213 ? 20.620 21.000 -32.384 1.00 17.30 205 LEU A C 1
ATOM 1605 O O . LEU A 1 213 ? 19.939 21.953 -32.805 1.00 17.72 205 LEU A O 1
ATOM 1610 N N . PHE A 1 214 ? 21.377 20.244 -33.174 1.00 17.21 206 PHE A N 1
ATOM 1611 C CA . PHE A 1 214 ? 21.497 20.562 -34.597 1.00 17.30 206 PHE A CA 1
ATOM 1612 C C . PHE A 1 214 ? 20.220 20.258 -35.380 1.00 17.67 206 PHE A 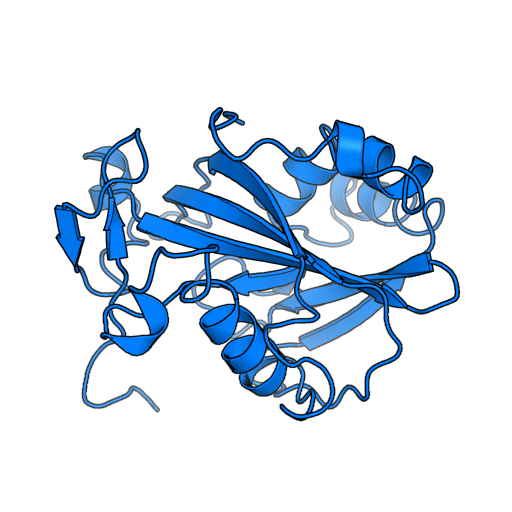C 1
ATOM 1613 O O . PHE A 1 214 ? 19.948 20.895 -36.404 1.00 18.02 206 PHE A O 1
ATOM 1621 N N . LYS A 1 215 ? 19.440 19.292 -34.892 1.00 17.50 207 LYS A N 1
ATOM 1622 C CA . LYS A 1 215 ? 18.122 18.985 -35.461 1.00 17.91 207 LYS A CA 1
ATOM 1623 C C . LYS A 1 215 ? 17.188 20.186 -35.282 1.00 17.51 207 LYS A C 1
ATOM 1624 O O . LYS A 1 215 ? 16.555 20.641 -36.238 1.00 17.65 207 LYS A O 1
ATOM 1630 N N . TRP A 1 216 ? 17.124 20.715 -34.059 1.00 16.92 208 TRP A N 1
ATOM 1631 C CA . TRP A 1 216 ? 16.358 21.939 -33.807 1.00 16.92 208 TRP A CA 1
ATOM 1632 C C . TRP A 1 216 ? 16.858 23.116 -34.647 1.00 17.07 208 TRP A C 1
ATOM 1633 O O . TRP A 1 216 ? 16.064 23.821 -35.278 1.00 17.33 208 TRP A O 1
ATOM 1644 N N . TRP A 1 217 ? 18.177 23.312 -34.656 1.00 17.12 209 TRP A N 1
ATOM 1645 C CA . TRP A 1 217 ? 18.807 24.467 -35.316 1.00 17.02 209 TRP A CA 1
ATOM 1646 C C . TRP A 1 217 ? 18.566 24.469 -36.825 1.00 17.57 209 TRP A C 1
ATOM 1647 O O . TRP A 1 217 ? 18.382 25.530 -37.428 1.00 18.09 209 TRP A O 1
ATOM 1658 N N . ASP A 1 218 ? 18.570 23.279 -37.428 1.00 17.62 210 ASP A N 1
ATOM 1659 C CA . ASP A 1 218 ? 18.278 23.118 -38.861 1.00 18.47 210 ASP A CA 1
ATOM 1660 C C . ASP A 1 218 ? 16.803 23.360 -39.186 1.00 18.24 210 ASP A C 1
ATOM 1661 O O . ASP A 1 218 ? 16.430 23.446 -40.361 1.00 19.64 210 ASP A O 1
ATOM 1666 N N . ASN A 1 219 ? 15.973 23.453 -38.147 1.00 17.88 211 ASN A N 1
ATOM 1667 C CA . ASN A 1 219 ? 14.517 23.516 -38.295 1.00 17.74 211 ASN A CA 1
ATOM 1668 C C . ASN A 1 219 ? 13.854 24.629 -37.476 1.00 17.45 211 ASN A C 1
ATOM 1669 O O . ASN A 1 219 ? 12.714 24.475 -37.021 1.00 17.18 211 ASN A O 1
ATOM 1674 N N . LEU A 1 220 ? 14.547 25.755 -37.309 1.00 17.57 212 LEU A N 1
ATOM 1675 C CA . LEU A 1 220 ? 14.019 26.836 -36.478 1.00 16.98 212 LEU A CA 1
ATOM 1676 C C . LEU A 1 220 ? 12.662 27.371 -36.918 1.00 17.03 212 LEU A C 1
ATOM 1677 O O . LEU A 1 220 ? 11.892 27.823 -36.072 1.00 17.18 212 LEU A O 1
ATOM 1682 N N . ASN A 1 221 ? 12.365 27.319 -38.221 1.00 17.05 213 ASN A N 1
ATOM 1683 C CA . ASN A 1 221 ? 11.034 27.724 -38.710 1.00 17.79 213 ASN A CA 1
ATOM 1684 C C . ASN A 1 221 ? 9.984 26.619 -38.673 1.00 18.26 213 ASN A C 1
ATOM 1685 O O . ASN A 1 221 ? 8.814 26.864 -39.001 1.00 18.98 213 ASN A O 1
ATOM 1690 N N . HIS A 1 222 ? 10.402 25.405 -38.317 1.00 18.49 214 HIS A N 1
ATOM 1691 C CA . HIS A 1 222 ? 9.504 24.253 -38.266 1.00 18.66 214 HIS A CA 1
ATOM 1692 C C . HIS A 1 222 ? 9.816 23.428 -37.023 1.00 18.75 214 HIS A C 1
ATOM 1693 O O . HIS A 1 222 ? 10.290 22.290 -37.110 1.00 18.46 214 HIS A O 1
ATOM 1700 N N . LEU A 1 223 ? 9.576 24.045 -35.867 1.00 18.83 215 LEU A N 1
ATOM 1701 C CA . LEU A 1 223 ? 9.848 23.421 -34.573 1.00 18.99 215 LEU A CA 1
ATOM 1702 C C . LEU A 1 223 ? 8.654 22.686 -33.983 1.00 19.69 215 LEU A C 1
ATOM 1703 O O . LEU A 1 223 ? 8.816 21.903 -33.042 1.00 19.79 215 LEU A O 1
ATOM 1708 N N . ASN A 1 224 ? 7.456 22.947 -34.509 1.00 19.78 216 ASN A N 1
ATOM 1709 C CA . ASN A 1 224 ? 6.255 22.288 -33.995 1.00 20.42 216 ASN A CA 1
ATOM 1710 C C . ASN A 1 224 ? 6.400 20.767 -33.959 1.00 20.47 216 ASN A C 1
ATOM 1711 O O . ASN A 1 224 ? 5.904 20.108 -33.035 1.00 20.61 216 ASN A O 1
ATOM 1716 N N . GLN A 1 225 ? 7.119 20.228 -34.942 1.00 20.76 217 GLN A N 1
ATOM 1717 C CA . GLN A 1 225 ? 7.364 18.781 -35.032 1.00 20.94 217 GLN A CA 1
ATOM 1718 C C . GLN A 1 225 ? 8.175 18.246 -33.844 1.00 21.09 217 GLN A C 1
ATOM 1719 O O . GLN A 1 225 ? 8.139 17.045 -33.562 1.00 21.44 217 GLN A O 1
ATOM 1725 N N . PHE A 1 226 ? 8.903 19.138 -33.168 1.00 20.99 218 PHE A N 1
ATOM 1726 C CA . PHE A 1 226 ? 9.726 18.781 -32.007 1.00 21.20 218 PHE A CA 1
ATOM 1727 C C . PHE A 1 226 ? 9.082 19.118 -30.661 1.00 21.24 218 PHE A C 1
ATOM 1728 O O . PHE A 1 226 ? 9.650 18.809 -29.606 1.00 21.88 218 PHE A O 1
ATOM 1736 N N . VAL A 1 227 ? 7.911 19.755 -30.696 1.00 21.09 219 VAL A N 1
ATOM 1737 C CA . VAL A 1 227 ? 7.172 20.062 -29.471 1.00 21.20 219 VAL A CA 1
ATOM 1738 C C . VAL A 1 227 ? 6.610 18.758 -28.902 1.00 20.72 219 VAL A C 1
ATOM 1739 O O . VAL A 1 227 ? 5.880 18.030 -29.576 1.00 21.32 219 VAL A O 1
ATOM 1743 N N . ASP A 1 228 ? 6.978 18.451 -27.665 1.00 20.11 220 ASP A N 1
ATOM 1744 C CA . ASP A 1 228 ? 6.468 17.258 -27.011 1.00 19.56 220 ASP A CA 1
ATOM 1745 C C . ASP A 1 228 ? 6.353 17.555 -25.529 1.00 19.52 220 ASP A C 1
ATOM 1746 O O . ASP A 1 228 ? 7.357 17.609 -24.826 1.00 18.71 220 ASP A O 1
ATOM 1751 N N . HIS A 1 229 ? 5.120 17.763 -25.077 1.00 19.63 221 HIS A N 1
ATOM 1752 C CA . HIS A 1 229 ? 4.866 18.092 -23.682 1.00 19.62 221 HIS A CA 1
ATOM 1753 C C . HIS A 1 229 ? 4.423 16.879 -22.859 1.00 19.88 221 HIS A C 1
ATOM 1754 O O . HIS A 1 229 ? 4.035 17.012 -21.697 1.00 19.52 221 HIS A O 1
ATOM 1761 N N . GLU A 1 230 ? 4.515 15.697 -23.462 1.00 20.01 222 GLU A N 1
ATOM 1762 C CA . GLU A 1 230 ? 4.140 14.451 -22.794 1.00 20.32 222 GLU A CA 1
ATOM 1763 C C . GLU A 1 230 ? 5.36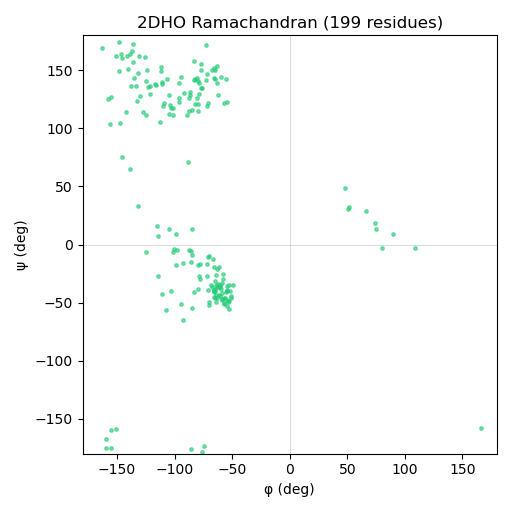9 13.615 -22.436 1.00 20.42 222 GLU A C 1
ATOM 1764 O O . GLU A 1 230 ? 5.589 13.282 -21.263 1.00 21.39 222 GLU A O 1
ATOM 1770 N N . LYS A 1 231 ? 6.178 13.293 -23.441 1.00 20.14 223 LYS A N 1
ATOM 1771 C CA . LYS A 1 231 ? 7.345 12.433 -23.251 1.00 20.36 223 LYS A CA 1
ATOM 1772 C C . LYS A 1 231 ? 8.508 13.173 -22.589 1.00 19.88 223 LYS A C 1
ATOM 1773 O O . LYS A 1 231 ? 8.836 14.303 -22.964 1.00 19.84 223 LYS A O 1
ATOM 1779 N N . ILE A 1 232 ? 9.127 12.526 -21.607 1.00 19.59 224 ILE A N 1
ATOM 1780 C CA . ILE A 1 232 ? 10.352 13.053 -21.010 1.00 19.48 224 ILE A CA 1
ATOM 1781 C C . ILE A 1 232 ? 11.535 12.235 -21.522 1.00 19.94 224 ILE A C 1
ATOM 1782 O O . ILE A 1 232 ? 11.669 11.043 -21.215 1.00 19.97 224 ILE A O 1
ATOM 1787 N N . TYR A 1 233 ? 12.385 12.877 -22.320 1.00 20.20 225 TYR A N 1
ATOM 1788 C CA . TYR A 1 233 ? 13.500 12.177 -22.956 1.00 20.46 225 TYR A CA 1
ATOM 1789 C C . TYR A 1 233 ? 14.598 11.953 -21.925 1.00 20.69 225 TYR A C 1
ATOM 1790 O O . TYR A 1 233 ? 14.668 12.668 -20.929 1.00 20.94 225 TYR A O 1
ATOM 1799 N N . ARG A 1 234 ? 15.426 10.937 -22.141 1.00 21.26 226 ARG A N 1
ATOM 1800 C CA . ARG A 1 234 ? 16.506 10.644 -21.206 1.00 21.48 226 ARG A CA 1
ATOM 1801 C C . ARG A 1 234 ? 17.851 10.706 -21.931 1.00 21.50 226 ARG A C 1
ATOM 1802 O O . ARG A 1 234 ? 17.976 10.213 -23.053 1.00 21.70 226 ARG A O 1
ATOM 1810 N N . MET A 1 235 ? 18.842 11.336 -21.303 1.00 20.60 227 MET A N 1
ATOM 1811 C CA . MET A 1 235 ? 20.199 11.356 -21.846 1.00 20.43 227 MET A CA 1
ATOM 1812 C C . MET A 1 235 ? 21.217 11.550 -20.734 1.00 20.17 227 MET A C 1
ATOM 1813 O O . MET A 1 235 ? 22.338 11.987 -20.994 1.00 19.96 227 MET A O 1
#

Sequence (215 aa):
QVQLLAEMCCILIDENDNKIGAETKKNCCHLNENIEKGLLHRAFSVFLFNTENKLLLQQRSSDAKITFPGCFTNTCCSHPLSNPAELEESSDALGVVRRAAQRRLKAELGIPLEEEVVPPEEEINYLTRIHYKKAQQSDGIWGEHEIDYILLVRMMNVTLNPDPNEIKSYCYVSKEEELKEELLKKAASGEIKITPWFKIIAATTFLFKWWDNLNHLNQFVDHEKIYRM

B-factor: mean 18.51, std 6.52, range [10.05, 54.03]

GO terms:
  GO:0000287 magnesium ion binding (F, IDA)
  GO:0030145 manganese ion binding (F, IDA)
  GO:0004452 isopentenyl-diphosphate delta-isomerase activity (F, IDA)
  GO:0008299 isoprenoid biosynthetic process (P, IDA)
  GO:0006695 cholesterol biosynthetic process (P, IC)
  GO:0005829 cytosol (C, TAS)
  GO:0005777 peroxisome (C, IDA)
  GO:0005515 protein binding (F, IPI)

Radius of gyration: 16.23 Å; Cα contacts (8 Å, |Δi|>4): 462; chains: 1; bounding box: 42×35×44 Å

Nearest PDB structures (foldseek):
  2i6k-assembly1_A  TM=9.851E-01  e=1.897E-43  Homo sapiens
  2icj-assembly1_A  TM=9.865E-01  e=3.094E-43  Homo sapiens
  2pny-assembly1_A  TM=9.802E-01  e=2.782E-33  Homo sapiens
  1x83-assembly1_A  TM=8.062E-01  e=9.754E-13  Escherichia coli
  1nfz-assembly1_B  TM=8.060E-01  e=2.031E-12  Escherichia coli

Organism: Homo sapiens (NCBI:txid9606)

Foldseek 3Di:
DDDPDFFKFFWADPQRHGDDIDGPLLQWWPVNVVVVTETAKADEFEAEQVLFTKKFAWDLLDPFRHRAIAGDDIGGQTPDPQLVDPVQNRNRLVVVLVVCCQFFVWDSVQRPSVQKAWAEWEFEWAARDPTTIHTYGYTYIYHYYDTDGDGDNNTTVDMDGHDPVRVVVVVVCCVVPVGHHGPVRNVCNVPPDVVCSVQVVPRVVRHDYRDHHYD